Protein AF-A0A533YYC0-F1 (afdb_monomer)

Radius of gyration: 21.87 Å; Cα contacts (8 Å, |Δi|>4): 269; chains: 1; bounding box: 43×41×59 Å

Structure (mmCIF, N/CA/C/O backbone):
data_AF-A0A533YYC0-F1
#
_entry.id   AF-A0A533YYC0-F1
#
loop_
_atom_site.group_PDB
_atom_site.id
_atom_site.type_symbol
_atom_site.label_atom_id
_atom_site.label_alt_id
_atom_site.label_comp_id
_atom_site.label_asym_id
_atom_site.label_entity_id
_atom_site.label_seq_id
_atom_site.pdbx_PDB_ins_code
_atom_site.Cartn_x
_atom_site.Cartn_y
_atom_site.Cartn_z
_atom_site.occupancy
_atom_site.B_iso_or_equiv
_atom_site.auth_seq_id
_atom_site.auth_comp_id
_atom_site.auth_asym_id
_atom_site.auth_atom_id
_atom_site.pdbx_PDB_model_num
ATOM 1 N N . MET A 1 1 ? 0.151 1.203 -25.403 1.00 87.94 1 MET A N 1
ATOM 2 C CA . MET A 1 1 ? 0.012 1.937 -24.127 1.00 87.94 1 MET A CA 1
ATOM 3 C C . MET A 1 1 ? -0.549 0.963 -23.108 1.00 87.94 1 MET A C 1
ATOM 5 O O . MET A 1 1 ? -1.462 0.237 -23.472 1.00 87.94 1 MET A O 1
ATOM 9 N N . LEU A 1 2 ? 0.031 0.884 -21.912 1.00 91.56 2 LEU A N 1
ATOM 10 C CA . LEU A 1 2 ? -0.412 -0.034 -20.856 1.00 91.56 2 LEU A CA 1
ATOM 11 C C . LEU A 1 2 ? -1.277 0.666 -19.808 1.00 91.56 2 LEU A C 1
ATOM 13 O O . LEU A 1 2 ? -2.260 0.095 -19.357 1.00 91.56 2 LEU A O 1
ATOM 17 N N . HIS A 1 3 ? -0.902 1.886 -19.424 1.00 91.44 3 HIS A N 1
ATOM 18 C CA . HIS A 1 3 ? -1.598 2.664 -18.404 1.00 91.44 3 HIS A CA 1
ATOM 19 C C . HIS A 1 3 ? -1.316 4.153 -18.582 1.00 91.44 3 HIS A C 1
ATOM 21 O O . HIS A 1 3 ? -0.308 4.527 -19.192 1.00 91.44 3 HIS A O 1
ATOM 27 N N . ALA A 1 4 ? -2.186 4.995 -18.038 1.00 91.19 4 ALA A N 1
ATOM 28 C CA . ALA A 1 4 ? -2.030 6.440 -18.051 1.00 91.19 4 ALA A CA 1
ATOM 29 C C . ALA A 1 4 ? -2.700 7.064 -16.828 1.00 91.19 4 ALA A C 1
ATOM 31 O O . ALA A 1 4 ? -3.789 6.653 -16.426 1.00 91.19 4 ALA A O 1
ATOM 32 N N . ILE A 1 5 ? -2.059 8.088 -16.281 1.00 90.25 5 ILE A N 1
ATOM 33 C CA . ILE A 1 5 ? -2.655 9.032 -15.335 1.00 90.25 5 ILE A CA 1
ATOM 34 C C . ILE A 1 5 ? -2.425 10.453 -15.861 1.00 90.25 5 ILE A C 1
ATOM 36 O O . ILE A 1 5 ? -1.855 10.630 -16.936 1.00 90.25 5 ILE A O 1
ATOM 40 N N . VAL A 1 6 ? -2.880 11.462 -15.116 1.00 88.62 6 VAL A N 1
ATOM 41 C CA . VAL A 1 6 ? -2.858 12.872 -15.545 1.00 88.62 6 VAL A CA 1
ATOM 42 C C . VAL A 1 6 ? -1.471 13.328 -16.017 1.00 88.62 6 VAL A C 1
ATOM 44 O O . VAL A 1 6 ? -1.369 14.025 -17.021 1.00 88.62 6 VAL A O 1
ATOM 47 N N . ASP A 1 7 ? -0.415 12.918 -15.319 1.00 89.62 7 ASP A N 1
ATOM 48 C CA . ASP A 1 7 ? 0.959 13.391 -15.500 1.00 89.62 7 ASP A CA 1
ATOM 49 C C . ASP A 1 7 ? 1.947 12.286 -15.913 1.00 89.62 7 ASP A C 1
ATOM 51 O O . ASP A 1 7 ? 3.156 12.509 -15.918 1.00 89.62 7 ASP A O 1
ATOM 55 N N . SER A 1 8 ? 1.487 11.071 -16.230 1.00 92.88 8 SER A N 1
AT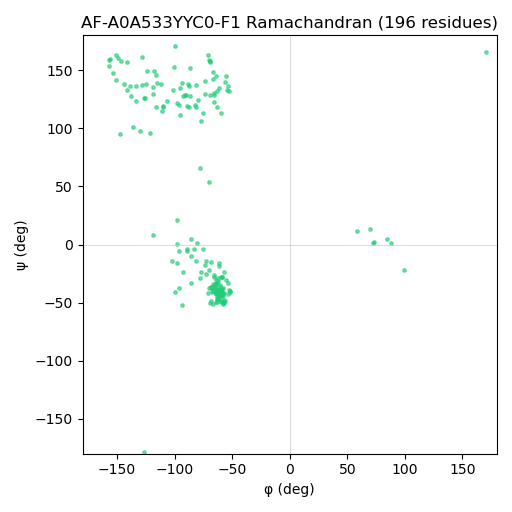OM 56 C CA . SER A 1 8 ? 2.386 9.948 -16.535 1.00 92.88 8 SER A CA 1
ATOM 57 C C . SER A 1 8 ? 1.761 8.902 -17.453 1.00 92.88 8 SER A C 1
ATOM 59 O O . SER A 1 8 ? 0.563 8.619 -17.398 1.00 92.88 8 SER A O 1
ATOM 61 N N . LEU A 1 9 ? 2.608 8.282 -18.276 1.00 94.00 9 LEU A N 1
ATOM 62 C CA . LEU A 1 9 ? 2.237 7.253 -19.244 1.00 94.00 9 LEU A CA 1
ATOM 63 C C . LEU A 1 9 ? 3.141 6.032 -19.064 1.00 94.00 9 LEU A C 1
ATOM 65 O O . LEU A 1 9 ? 4.358 6.166 -18.959 1.00 94.00 9 LEU A O 1
ATOM 69 N N . TRP A 1 10 ? 2.554 4.838 -19.113 1.00 95.62 10 TRP A N 1
ATOM 70 C CA . TRP A 1 10 ? 3.288 3.577 -19.157 1.00 95.62 10 TRP A CA 1
ATOM 71 C C . TRP A 1 10 ? 3.115 2.959 -20.534 1.00 95.62 10 TRP A C 1
ATOM 73 O O . TRP A 1 10 ? 2.003 2.654 -20.980 1.00 95.62 10 TRP A O 1
ATOM 83 N N . VAL A 1 11 ? 4.229 2.774 -21.230 1.00 96.19 11 VAL A N 1
ATOM 84 C CA . VAL A 1 11 ? 4.266 2.237 -22.587 1.00 96.19 11 VAL A CA 1
ATOM 85 C C . VAL A 1 11 ? 5.159 1.010 -22.634 1.00 96.19 11 VAL A C 1
ATOM 87 O O . VAL A 1 11 ? 6.114 0.886 -21.880 1.00 96.19 11 VAL A O 1
ATOM 90 N N . HIS A 1 12 ? 4.816 0.093 -23.528 1.00 94.94 12 HIS A N 1
ATOM 91 C CA . HIS A 1 12 ? 5.589 -1.109 -23.777 1.00 94.94 12 HIS A CA 1
ATOM 92 C C . HIS A 1 12 ? 5.567 -1.379 -25.274 1.00 94.94 12 HIS A C 1
ATOM 94 O O . HIS A 1 12 ? 4.505 -1.320 -25.904 1.00 94.94 12 HIS A O 1
ATOM 100 N N . LYS A 1 13 ? 6.745 -1.660 -25.826 1.00 94.56 13 LYS A N 1
ATOM 101 C CA . LYS A 1 13 ? 6.934 -2.131 -27.192 1.00 94.56 13 LYS A CA 1
ATOM 102 C C . LYS A 1 13 ? 7.901 -3.323 -27.149 1.00 94.56 13 LYS A C 1
ATOM 104 O O . LYS A 1 13 ? 9.009 -3.156 -26.641 1.00 94.56 13 LYS A O 1
ATOM 109 N N . PRO A 1 14 ? 7.516 -4.504 -27.666 1.00 93.50 14 PRO A N 1
ATOM 110 C CA . PRO A 1 14 ? 8.411 -5.655 -27.722 1.00 93.50 14 PRO A CA 1
ATOM 111 C C . PRO A 1 14 ? 9.729 -5.322 -28.429 1.00 93.50 14 PRO A C 1
ATOM 113 O O . PRO A 1 14 ? 9.721 -4.698 -29.491 1.00 93.50 14 PRO A O 1
ATOM 116 N N . GLY A 1 15 ? 10.849 -5.726 -27.826 1.00 92.75 15 GLY A N 1
ATOM 117 C CA . GLY A 1 15 ? 12.196 -5.487 -28.354 1.00 92.75 15 GLY A CA 1
ATOM 118 C C . GLY A 1 15 ? 12.696 -4.043 -28.247 1.00 92.75 15 GLY A C 1
ATOM 119 O O . GLY A 1 15 ? 13.795 -3.765 -28.714 1.00 92.75 15 GLY A O 1
ATOM 120 N N . ALA A 1 16 ? 11.925 -3.126 -27.653 1.00 94.19 16 ALA A N 1
ATOM 121 C CA . ALA A 1 16 ? 12.385 -1.762 -27.425 1.00 94.19 16 ALA A CA 1
ATOM 122 C C . ALA A 1 16 ? 13.408 -1.696 -26.285 1.00 94.19 16 ALA A C 1
ATOM 124 O O . ALA A 1 16 ? 13.267 -2.348 -25.251 1.00 94.19 16 ALA A O 1
ATOM 125 N N . THR A 1 17 ? 14.411 -0.856 -26.483 1.00 93.94 17 THR A N 1
ATOM 126 C CA . THR A 1 17 ? 15.487 -0.543 -25.544 1.00 93.94 17 THR A CA 1
ATOM 127 C C . THR A 1 17 ? 15.215 0.779 -24.823 1.00 93.94 17 THR A C 1
ATOM 129 O O . THR A 1 17 ? 14.337 1.548 -25.216 1.00 93.94 17 THR A O 1
ATOM 132 N N . GLY A 1 18 ? 16.014 1.104 -23.799 1.00 92.69 18 GLY A N 1
ATOM 133 C CA . GLY A 1 18 ? 15.963 2.418 -23.144 1.00 92.69 18 GLY A CA 1
ATOM 134 C C . GLY A 1 18 ? 16.087 3.590 -24.129 1.00 92.69 18 GLY A C 1
ATOM 135 O O . GLY A 1 18 ? 15.349 4.568 -24.027 1.00 92.69 18 GLY A O 1
ATOM 136 N N . GLY A 1 19 ? 16.943 3.452 -25.149 1.00 96.38 19 GLY A N 1
ATOM 137 C CA . GLY A 1 19 ? 17.135 4.471 -26.184 1.00 96.38 19 GLY A CA 1
ATOM 138 C C . GLY A 1 19 ? 15.885 4.741 -27.027 1.00 96.38 19 GLY A C 1
ATOM 139 O O . GLY A 1 19 ? 15.645 5.888 -27.407 1.00 96.38 19 GLY A O 1
ATOM 140 N N . ASP A 1 20 ? 15.056 3.721 -27.268 1.00 96.94 20 ASP A N 1
ATOM 141 C CA . ASP A 1 20 ? 13.786 3.874 -27.984 1.00 96.94 20 ASP A CA 1
ATOM 142 C C . ASP A 1 20 ? 12.782 4.709 -27.178 1.00 96.94 20 ASP A C 1
ATOM 144 O O . ASP A 1 20 ? 12.085 5.562 -27.735 1.00 96.94 20 ASP A O 1
ATOM 148 N N . TYR A 1 21 ? 12.725 4.502 -25.860 1.00 96.69 21 TYR A N 1
ATOM 149 C CA . TYR A 1 21 ? 11.851 5.271 -24.972 1.00 96.69 21 TYR A CA 1
ATOM 150 C C . TYR A 1 21 ? 12.325 6.720 -24.819 1.00 96.69 21 TYR A C 1
ATOM 152 O O . TYR A 1 21 ? 11.505 7.636 -24.837 1.00 96.69 21 TYR A O 1
ATOM 160 N N . GLU A 1 22 ? 13.636 6.948 -24.766 1.00 97.31 22 GLU A N 1
ATOM 161 C CA . GLU A 1 22 ? 14.226 8.291 -24.777 1.00 97.31 22 GLU A CA 1
ATOM 162 C C . GLU A 1 22 ? 13.952 9.033 -26.094 1.00 97.31 22 GLU A C 1
ATOM 164 O O . GLU A 1 22 ? 13.612 10.219 -26.107 1.00 97.31 22 GLU A O 1
ATOM 169 N N . ALA A 1 23 ? 14.049 8.337 -27.231 1.00 97.06 23 ALA A N 1
ATOM 170 C CA . ALA A 1 23 ? 13.684 8.899 -28.528 1.00 97.06 23 ALA A CA 1
ATOM 171 C C . ALA A 1 23 ? 12.194 9.267 -28.590 1.00 97.06 23 ALA A C 1
ATOM 173 O O . ALA A 1 23 ? 11.846 10.337 -29.094 1.00 97.06 23 ALA A O 1
ATOM 174 N N . LEU A 1 24 ? 11.321 8.422 -28.031 1.00 96.25 24 LEU A N 1
ATOM 175 C CA . LEU A 1 24 ? 9.894 8.710 -27.905 1.00 96.25 24 LEU A CA 1
ATOM 176 C C . LEU A 1 24 ? 9.639 9.940 -27.021 1.00 96.25 24 LEU A C 1
ATOM 178 O O . LEU A 1 24 ? 8.887 10.822 -27.431 1.00 96.25 24 LEU A O 1
ATOM 182 N N . ALA A 1 25 ? 10.281 10.033 -25.854 1.00 96.44 25 ALA A N 1
ATOM 183 C CA . ALA A 1 25 ? 10.152 11.177 -24.952 1.00 96.44 25 ALA A CA 1
ATOM 184 C C . ALA A 1 25 ? 10.534 12.490 -25.653 1.00 96.44 25 ALA A C 1
ATOM 186 O O . ALA A 1 25 ? 9.748 13.441 -25.647 1.00 96.44 25 ALA A O 1
ATOM 187 N N . ARG A 1 26 ? 11.674 12.516 -26.362 1.00 97.06 26 ARG A N 1
ATOM 188 C CA . ARG A 1 26 ? 12.096 13.673 -27.172 1.00 97.06 26 ARG A CA 1
ATOM 189 C C . ARG A 1 26 ? 11.094 14.019 -28.272 1.00 97.06 26 ARG A C 1
ATOM 191 O O . ARG A 1 26 ? 10.793 15.192 -28.475 1.00 97.06 26 ARG A O 1
ATOM 198 N N . ALA A 1 27 ? 10.566 13.018 -28.976 1.00 96.81 27 ALA A N 1
ATOM 199 C CA . ALA A 1 27 ? 9.604 13.234 -30.054 1.00 96.81 27 ALA A CA 1
ATOM 200 C C . ALA A 1 27 ? 8.268 13.811 -29.552 1.00 96.81 27 ALA A C 1
ATOM 202 O O . ALA A 1 27 ? 7.663 14.628 -30.250 1.00 96.81 27 ALA A O 1
ATOM 203 N N . ILE A 1 28 ? 7.813 13.402 -28.362 1.00 95.31 28 ILE A N 1
ATOM 204 C CA . ILE A 1 28 ? 6.626 13.973 -27.712 1.00 95.31 28 ILE A CA 1
ATOM 205 C C . ILE A 1 28 ? 6.927 15.404 -27.269 1.00 95.31 28 ILE A C 1
ATOM 207 O O . ILE A 1 28 ? 6.181 16.305 -27.642 1.00 95.31 28 ILE A O 1
ATOM 211 N N . ALA A 1 29 ? 8.037 15.630 -26.561 1.00 96.12 29 ALA A N 1
ATOM 212 C CA . ALA A 1 29 ? 8.419 16.955 -26.074 1.00 96.12 29 ALA A CA 1
ATOM 213 C C . ALA A 1 29 ? 8.537 17.987 -27.209 1.00 96.12 29 ALA A C 1
ATOM 215 O O . ALA A 1 29 ? 8.027 19.098 -27.095 1.00 96.12 29 ALA A O 1
ATOM 216 N N . ALA A 1 30 ? 9.123 17.604 -28.349 1.00 96.62 30 ALA A N 1
ATOM 217 C CA . ALA A 1 30 ? 9.226 18.470 -29.524 1.00 96.62 30 ALA A CA 1
ATOM 218 C C . ALA A 1 30 ? 7.859 18.843 -30.130 1.00 96.62 30 ALA A C 1
ATOM 220 O O . ALA A 1 30 ? 7.712 19.920 -30.700 1.00 96.62 30 ALA A O 1
ATOM 221 N N . ARG A 1 31 ? 6.857 17.962 -30.020 1.00 97.50 31 ARG A N 1
ATOM 222 C CA . ARG A 1 31 ? 5.505 18.182 -30.560 1.00 97.50 31 ARG A CA 1
ATOM 223 C C . ARG A 1 31 ? 4.589 18.945 -29.613 1.00 97.50 31 ARG A C 1
ATOM 225 O O . ARG A 1 31 ? 3.708 19.656 -30.080 1.00 97.50 31 ARG A O 1
ATOM 232 N N . THR A 1 32 ? 4.748 18.756 -28.308 1.00 95.31 32 THR A N 1
ATOM 233 C CA . THR A 1 32 ? 3.852 19.330 -27.295 1.00 95.31 32 THR A CA 1
ATOM 234 C C . THR A 1 32 ? 4.436 20.553 -26.611 1.00 95.31 32 THR A C 1
ATOM 236 O O . THR A 1 32 ? 3.701 21.252 -25.923 1.00 95.31 32 THR A O 1
ATOM 239 N N . THR A 1 33 ? 5.741 20.806 -26.759 1.00 94.12 33 THR A N 1
ATOM 240 C CA . THR A 1 33 ? 6.521 21.790 -25.984 1.00 94.12 33 THR A CA 1
ATOM 241 C C . THR A 1 33 ? 6.505 21.556 -24.468 1.00 94.12 33 THR A C 1
ATOM 243 O O . THR A 1 33 ? 6.956 22.401 -23.701 1.00 94.12 33 THR A O 1
ATOM 246 N N . LEU A 1 34 ? 6.021 20.391 -24.024 1.00 93.44 34 LEU A N 1
ATOM 247 C CA . LE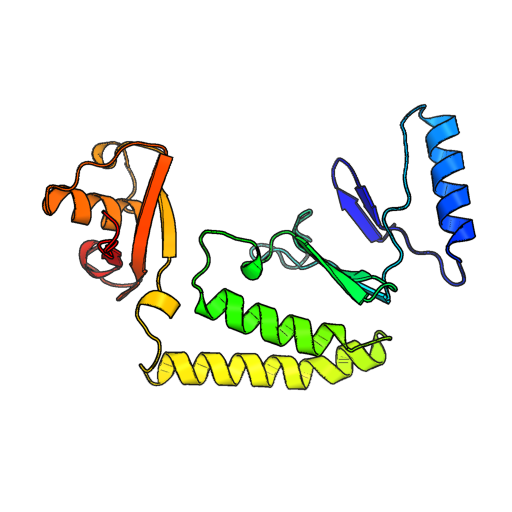U A 1 34 ? 6.027 19.988 -22.623 1.00 93.44 34 LEU A CA 1
ATOM 248 C C . LEU A 1 34 ? 7.288 19.167 -22.329 1.00 93.44 34 LEU A C 1
ATOM 250 O O . LEU A 1 34 ? 7.653 18.311 -23.139 1.00 93.44 34 LEU A O 1
ATOM 254 N N . PRO A 1 35 ? 7.945 19.370 -21.176 1.00 93.44 35 PRO A N 1
ATOM 255 C CA . PRO A 1 35 ? 9.057 18.523 -20.774 1.00 93.44 35 PRO A CA 1
ATOM 256 C C . PRO A 1 35 ? 8.549 17.101 -20.509 1.00 93.44 35 PRO A C 1
ATOM 258 O O . PRO A 1 35 ? 7.673 16.890 -19.673 1.00 93.44 35 PRO A O 1
ATOM 261 N N . ILE A 1 36 ? 9.111 16.125 -21.222 1.00 95.50 36 ILE A N 1
ATOM 262 C CA . ILE A 1 36 ? 8.835 14.699 -21.032 1.00 95.50 36 ILE A CA 1
ATOM 263 C C . ILE A 1 36 ? 10.141 14.020 -20.639 1.00 95.50 36 ILE A C 1
ATOM 265 O O . ILE A 1 36 ? 11.156 14.198 -21.310 1.00 95.50 36 ILE A O 1
ATOM 269 N N . VAL A 1 37 ? 10.104 13.236 -19.564 1.00 95.31 37 VAL A N 1
ATOM 270 C CA . VAL A 1 37 ? 11.265 12.517 -19.030 1.00 95.31 37 VAL A CA 1
ATOM 271 C C . VAL A 1 37 ? 10.932 11.035 -18.933 1.00 95.3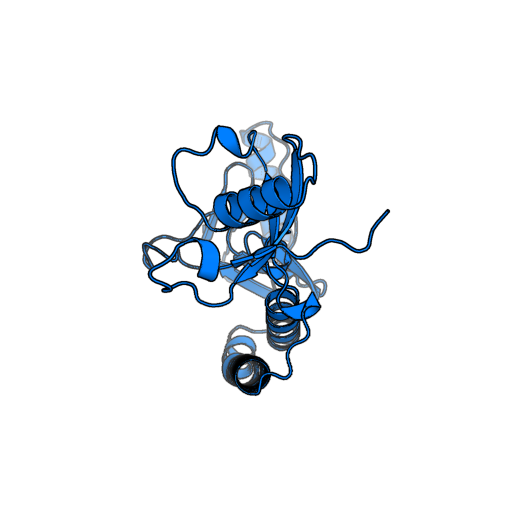1 37 VAL A C 1
ATOM 273 O O . VAL A 1 37 ? 9.831 10.666 -18.516 1.00 95.31 37 VAL A O 1
ATOM 276 N N . VAL A 1 38 ? 11.884 10.180 -19.305 1.00 96.25 38 VAL A N 1
ATOM 277 C CA . VAL A 1 38 ? 11.806 8.749 -19.009 1.00 96.25 38 VAL A CA 1
ATOM 278 C C . VAL A 1 38 ? 12.170 8.556 -17.541 1.00 96.25 38 VAL A C 1
ATOM 280 O O . VAL A 1 38 ? 13.325 8.683 -17.154 1.00 96.25 38 VAL A O 1
ATOM 283 N N . GLU A 1 39 ? 11.173 8.271 -16.706 1.00 95.50 39 GLU A N 1
ATOM 284 C CA . GLU A 1 39 ? 11.402 8.067 -15.271 1.00 95.50 39 GLU A CA 1
ATOM 285 C C . GLU A 1 39 ? 12.210 6.793 -14.982 1.00 95.50 39 GLU A C 1
ATOM 287 O O . GLU A 1 39 ? 13.044 6.772 -14.082 1.00 95.50 39 GLU A O 1
ATOM 292 N N . GLY A 1 40 ? 11.960 5.718 -15.733 1.00 94.94 40 GLY A N 1
ATOM 293 C CA . GLY A 1 40 ? 12.666 4.456 -15.558 1.00 94.94 40 GLY A CA 1
ATOM 294 C C . GLY A 1 40 ? 12.065 3.307 -16.359 1.00 94.94 40 GLY A C 1
ATOM 295 O O . GLY A 1 40 ? 10.933 3.380 -16.844 1.00 94.94 40 GLY A O 1
ATOM 296 N N . ILE A 1 41 ? 12.836 2.227 -16.474 1.00 95.19 41 ILE A N 1
ATOM 297 C CA . ILE A 1 41 ? 12.432 0.975 -17.120 1.00 95.19 41 ILE A CA 1
ATOM 298 C C . ILE A 1 41 ? 12.055 -0.035 -16.035 1.00 95.19 41 ILE A C 1
ATOM 300 O O . ILE A 1 41 ? 12.784 -0.204 -15.056 1.00 95.19 41 ILE A O 1
ATOM 304 N N . TYR A 1 42 ? 10.913 -0.702 -16.194 1.00 95.38 42 TYR A N 1
ATOM 305 C CA . TYR A 1 42 ? 10.431 -1.710 -15.250 1.00 95.38 42 TYR A CA 1
ATOM 306 C C . TYR A 1 42 ? 10.830 -3.117 -15.693 1.00 95.38 42 TYR A C 1
ATOM 308 O O . TYR A 1 42 ? 10.560 -3.494 -16.830 1.00 95.38 42 TYR A O 1
ATOM 316 N N . ARG A 1 43 ? 11.336 -3.934 -14.759 1.00 93.75 43 ARG A N 1
ATOM 317 C CA . ARG A 1 43 ? 11.395 -5.401 -14.922 1.00 93.75 43 ARG A CA 1
ATOM 318 C C . ARG A 1 43 ? 9.987 -5.978 -14.999 1.00 93.75 43 ARG A C 1
ATOM 320 O O . ARG A 1 43 ? 9.684 -6.846 -15.811 1.00 93.75 43 ARG A O 1
ATOM 327 N N . TRP A 1 44 ? 9.118 -5.472 -14.130 1.00 94.69 44 TRP A N 1
ATOM 328 C CA . TRP A 1 44 ? 7.698 -5.777 -14.112 1.00 94.69 44 TRP A CA 1
ATOM 329 C C . TRP A 1 44 ? 6.923 -4.655 -13.421 1.00 94.69 44 TRP A C 1
ATOM 331 O O . TRP A 1 44 ? 7.441 -3.942 -12.557 1.00 94.69 44 TRP A O 1
ATOM 341 N N . ILE A 1 45 ? 5.654 -4.514 -13.791 1.00 95.25 45 ILE A N 1
ATOM 342 C CA . ILE A 1 45 ? 4.694 -3.623 -13.144 1.00 95.25 45 ILE A CA 1
ATOM 343 C C . ILE A 1 45 ? 3.317 -4.287 -13.149 1.00 95.25 45 ILE A C 1
ATOM 345 O O . ILE A 1 45 ? 2.924 -4.913 -14.132 1.00 95.25 45 ILE A O 1
ATOM 349 N N . GLY A 1 46 ? 2.601 -4.173 -12.034 1.00 93.00 46 GLY A N 1
ATOM 350 C CA . GLY A 1 46 ? 1.224 -4.618 -11.874 1.00 93.00 46 GLY A CA 1
ATOM 351 C C . GLY A 1 46 ? 0.305 -3.432 -11.605 1.00 93.00 46 GLY A C 1
ATOM 352 O O . GLY A 1 46 ? 0.449 -2.757 -10.584 1.00 93.00 46 GLY A O 1
ATOM 353 N N . PHE A 1 47 ? -0.652 -3.208 -12.506 1.00 91.94 47 PHE A N 1
ATOM 354 C CA . PHE A 1 47 ? -1.768 -2.282 -12.305 1.00 91.94 47 PHE A CA 1
ATOM 355 C C . PHE A 1 47 ? -2.900 -3.041 -11.618 1.00 91.94 47 PHE A C 1
ATOM 357 O O . PHE A 1 47 ? -3.368 -4.055 -12.137 1.00 91.94 47 PHE A O 1
ATOM 364 N N . LEU A 1 48 ? -3.283 -2.607 -10.419 1.00 88.56 48 LEU A N 1
ATOM 365 C CA . LEU A 1 48 ? -4.210 -3.363 -9.584 1.00 88.56 48 LEU A CA 1
ATOM 366 C C . LEU A 1 48 ? -5.666 -2.979 -9.910 1.00 88.56 48 LEU A C 1
ATOM 368 O O . LEU A 1 48 ? -5.960 -1.794 -10.109 1.00 88.56 48 LEU A O 1
ATOM 372 N N . PRO A 1 49 ? -6.581 -3.963 -9.979 1.00 79.94 49 PRO A N 1
ATOM 373 C CA . PRO A 1 49 ? -7.982 -3.706 -10.287 1.00 79.94 49 PRO A CA 1
ATOM 374 C C . PRO A 1 49 ? -8.683 -2.971 -9.139 1.00 79.94 49 PRO A C 1
ATOM 376 O O . PRO A 1 49 ? -8.275 -3.059 -7.976 1.00 79.94 49 PRO A O 1
ATOM 379 N N . SER A 1 50 ? -9.780 -2.281 -9.450 1.00 77.94 50 SER A N 1
ATOM 380 C CA . SER A 1 50 ? -10.655 -1.696 -8.437 1.00 77.94 50 SER A CA 1
ATOM 381 C C . SER A 1 50 ? -11.301 -2.770 -7.566 1.00 77.94 50 SER A C 1
ATOM 383 O O . SER A 1 50 ? -11.667 -3.855 -8.015 1.00 77.94 50 SER A O 1
ATOM 385 N N . ARG A 1 51 ? -11.482 -2.432 -6.284 1.00 70.88 51 ARG A N 1
ATOM 386 C CA . ARG A 1 51 ? -12.202 -3.270 -5.311 1.00 70.88 51 ARG A CA 1
ATOM 387 C C . ARG A 1 51 ? -13.707 -3.333 -5.587 1.00 70.88 51 ARG A C 1
ATOM 389 O O . ARG A 1 51 ? -14.360 -4.236 -5.079 1.00 70.88 51 ARG A O 1
ATOM 396 N N . VAL A 1 52 ? -14.244 -2.352 -6.316 1.00 71.81 52 VAL A N 1
ATOM 397 C CA . VAL A 1 52 ? -15.675 -2.241 -6.649 1.00 71.81 52 VAL A CA 1
ATOM 398 C C . VAL A 1 52 ? -15.959 -2.830 -8.028 1.00 71.81 52 VAL A C 1
ATOM 400 O O . VAL A 1 52 ? -16.983 -3.476 -8.210 1.00 71.81 52 VAL A O 1
ATOM 403 N N . ASP A 1 53 ? -15.039 -2.639 -8.973 1.00 71.75 53 ASP A N 1
ATOM 404 C CA . ASP A 1 53 ? -15.160 -3.152 -10.335 1.00 71.75 53 ASP A CA 1
ATOM 405 C C . ASP A 1 53 ? -13.826 -3.764 -10.793 1.00 71.75 53 ASP A C 1
ATOM 407 O O . ASP A 1 53 ? -12.908 -3.033 -11.172 1.00 71.75 53 ASP A O 1
ATOM 411 N N . PRO A 1 54 ? -13.693 -5.102 -10.776 1.00 69.81 54 PRO A N 1
ATOM 412 C CA . PRO A 1 54 ? -12.465 -5.773 -11.183 1.00 69.81 54 PRO A CA 1
ATOM 413 C C . PRO A 1 54 ? -12.054 -5.525 -12.641 1.00 69.81 54 PRO A C 1
ATOM 415 O O . PRO A 1 54 ? -10.895 -5.761 -12.981 1.00 69.81 54 PRO A O 1
ATOM 418 N N . LEU A 1 55 ? -12.974 -5.067 -13.500 1.00 70.00 55 LEU A N 1
ATOM 419 C CA . LEU A 1 55 ? -12.699 -4.750 -14.904 1.00 70.00 55 LEU A CA 1
ATOM 420 C C . LEU A 1 55 ? -12.069 -3.362 -15.080 1.00 70.00 55 LEU A C 1
ATOM 422 O O . LEU A 1 55 ? -11.518 -3.077 -16.142 1.00 70.00 55 LEU A O 1
ATOM 426 N N . MET A 1 56 ? -12.110 -2.516 -14.046 1.00 64.88 56 MET A N 1
ATOM 427 C CA . MET A 1 56 ? -11.601 -1.148 -14.092 1.00 64.88 56 MET A CA 1
ATOM 428 C C . MET A 1 56 ? -10.353 -0.998 -13.209 1.00 64.88 56 MET A C 1
ATOM 430 O O . MET A 1 56 ? -10.449 -1.110 -11.982 1.00 64.88 56 MET A O 1
ATOM 434 N N . PRO A 1 57 ? -9.166 -0.716 -13.780 1.00 65.62 57 PRO A N 1
ATOM 435 C CA . PRO A 1 57 ? -7.985 -0.416 -12.981 1.00 65.62 57 PRO A CA 1
ATOM 436 C C . PRO A 1 57 ? -8.172 0.909 -12.237 1.00 65.62 57 PRO A C 1
ATOM 438 O O . PRO A 1 57 ? -8.722 1.871 -12.778 1.00 65.62 57 PRO A O 1
ATOM 441 N N . VAL A 1 58 ? -7.681 0.989 -10.999 1.00 79.62 58 VAL A N 1
ATOM 442 C CA . VAL A 1 58 ? -7.632 2.269 -10.281 1.00 79.62 58 VAL A CA 1
ATOM 443 C C . VAL A 1 58 ? -6.384 3.015 -10.754 1.00 79.62 58 VAL A C 1
ATOM 445 O O . VAL A 1 58 ? -5.279 2.511 -10.545 1.00 79.62 58 VAL A O 1
ATOM 448 N N . PRO A 1 59 ? -6.507 4.222 -11.345 1.00 81.19 59 PRO A N 1
ATOM 449 C CA . PRO A 1 59 ? -5.377 4.906 -11.977 1.00 81.19 59 PRO A CA 1
ATOM 450 C C . PRO A 1 59 ? -4.140 5.032 -11.075 1.00 81.19 59 PRO A C 1
ATOM 452 O O . PRO A 1 59 ? -3.018 4.797 -11.516 1.00 81.19 59 PRO A O 1
ATOM 455 N N . ASN A 1 60 ? -4.351 5.311 -9.786 1.00 87.12 60 ASN A N 1
ATOM 456 C CA . ASN A 1 60 ? -3.287 5.513 -8.802 1.00 87.12 60 ASN A CA 1
ATOM 457 C C . ASN A 1 60 ? -2.971 4.273 -7.948 1.00 87.12 60 ASN A C 1
ATOM 459 O O . ASN A 1 60 ? -2.410 4.427 -6.865 1.00 87.12 60 ASN A O 1
ATOM 463 N N . GLN A 1 61 ? -3.325 3.062 -8.395 1.00 91.31 61 GLN A N 1
ATOM 464 C CA . GLN A 1 61 ? -3.067 1.823 -7.658 1.00 91.31 61 GLN A CA 1
ATOM 465 C C . GLN A 1 61 ? -2.213 0.849 -8.473 1.00 91.31 61 GLN A C 1
ATOM 467 O O . GLN A 1 61 ? -2.703 0.080 -9.298 1.00 91.31 61 GLN A O 1
ATOM 472 N N . PHE A 1 62 ? -0.906 0.877 -8.232 1.00 93.69 62 PHE A N 1
ATOM 473 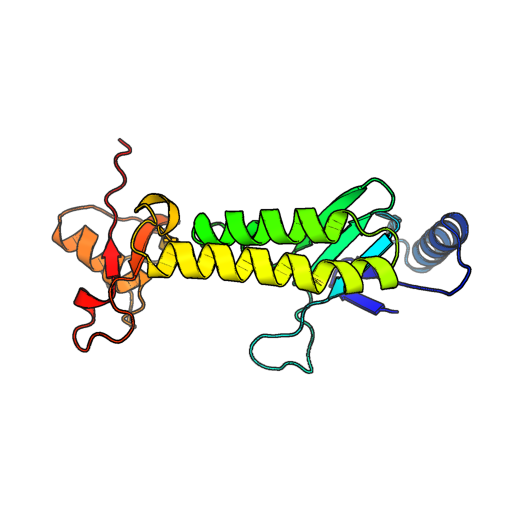C CA . PHE A 1 62 ? 0.037 0.001 -8.917 1.00 93.69 62 PHE A CA 1
ATOM 474 C C . PHE A 1 62 ? 1.311 -0.208 -8.107 1.00 93.69 62 PHE A C 1
ATOM 476 O O . PHE A 1 62 ? 1.670 0.584 -7.228 1.00 93.69 62 PHE A O 1
ATOM 483 N N . VAL A 1 63 ? 2.015 -1.282 -8.440 1.00 95.69 63 VAL A N 1
ATOM 484 C CA . VAL A 1 63 ? 3.348 -1.571 -7.924 1.00 95.69 63 VAL A CA 1
ATOM 485 C C . VAL A 1 63 ? 4.228 -2.109 -9.039 1.00 95.69 63 VAL A C 1
ATOM 487 O O . VAL A 1 63 ? 3.797 -2.947 -9.825 1.00 95.69 63 VAL A O 1
ATOM 490 N N . GLY A 1 64 ? 5.461 -1.628 -9.118 1.00 95.38 64 GLY A N 1
ATOM 491 C CA . GLY A 1 64 ? 6.432 -2.109 -10.088 1.00 95.38 64 GLY A CA 1
ATOM 492 C C . GLY A 1 64 ? 7.849 -2.081 -9.549 1.00 95.38 64 GLY A C 1
ATOM 493 O O . GLY A 1 64 ? 8.163 -1.337 -8.616 1.00 95.38 64 GLY A O 1
ATOM 494 N N . MET A 1 65 ? 8.690 -2.903 -10.161 1.00 96.69 65 MET A N 1
ATOM 495 C CA . MET A 1 65 ? 10.114 -2.998 -9.884 1.00 96.69 65 MET A CA 1
ATOM 496 C C . MET A 1 65 ? 10.891 -2.439 -11.067 1.00 96.69 65 MET A C 1
ATOM 498 O O . MET A 1 65 ? 10.781 -2.964 -12.178 1.00 96.69 65 MET A O 1
ATOM 502 N N . PHE A 1 66 ? 11.668 -1.384 -10.838 1.00 95.81 66 PHE A N 1
ATOM 503 C CA . PHE A 1 66 ? 12.582 -0.861 -11.846 1.00 95.81 66 PHE A CA 1
ATOM 504 C C . PHE A 1 66 ? 13.742 -1.830 -12.101 1.00 95.81 66 PHE A C 1
ATOM 506 O O . PHE A 1 66 ? 14.097 -2.644 -11.246 1.00 95.81 66 PHE A O 1
ATOM 513 N N . GLU A 1 67 ? 14.379 -1.718 -13.264 1.00 93.56 67 GLU A N 1
ATOM 514 C CA . GLU A 1 67 ? 15.618 -2.442 -13.583 1.00 93.56 67 GLU A CA 1
ATOM 515 C C . GLU A 1 67 ? 16.750 -2.131 -12.598 1.00 93.56 67 GLU A C 1
ATOM 517 O O . GLU A 1 67 ? 17.569 -3.006 -12.315 1.00 93.56 67 GLU A O 1
ATOM 522 N N . THR A 1 68 ? 16.731 -0.940 -11.994 1.00 93.31 68 THR A N 1
ATOM 523 C CA . THR A 1 68 ? 17.643 -0.516 -10.919 1.00 93.31 68 THR A CA 1
ATOM 524 C C . THR A 1 68 ? 17.426 -1.265 -9.601 1.00 93.31 68 THR A C 1
ATOM 526 O O . THR A 1 68 ? 18.283 -1.222 -8.724 1.00 93.31 68 THR A O 1
ATOM 529 N N . GLY A 1 69 ? 16.295 -1.963 -9.442 1.00 91.56 69 GLY A N 1
ATOM 530 C CA . GLY A 1 69 ? 15.906 -2.637 -8.203 1.00 91.56 69 GLY A CA 1
ATOM 531 C C . GLY A 1 69 ? 15.122 -1.763 -7.220 1.00 91.56 69 GLY A C 1
ATOM 532 O O . GLY A 1 69 ? 14.737 -2.258 -6.163 1.00 91.56 69 GLY A O 1
ATOM 533 N N . GLU A 1 70 ? 14.833 -0.499 -7.547 1.00 94.44 70 GLU A N 1
ATOM 534 C CA . GLU A 1 70 ? 13.937 0.344 -6.745 1.00 94.44 70 GLU A CA 1
ATOM 535 C C . GLU A 1 70 ? 12.459 0.065 -7.062 1.00 94.44 70 GLU A C 1
ATOM 537 O O . GLU A 1 70 ? 12.063 -0.099 -8.220 1.00 94.44 70 GLU A O 1
ATOM 542 N N . SER A 1 71 ? 11.614 -0.006 -6.028 1.00 94.62 71 SER A N 1
ATOM 543 C CA . SER A 1 71 ? 10.178 -0.242 -6.191 1.00 94.62 71 SER A CA 1
ATOM 544 C C . SER A 1 71 ? 9.391 1.060 -6.282 1.00 94.62 71 SER A C 1
ATOM 546 O O . SER A 1 71 ? 9.424 1.870 -5.350 1.00 94.62 71 SER A O 1
ATOM 548 N N . LYS A 1 72 ? 8.558 1.201 -7.315 1.00 95.56 72 LYS A N 1
ATOM 549 C CA . LYS A 1 72 ? 7.539 2.251 -7.374 1.00 95.56 72 LYS A CA 1
ATOM 550 C C . LYS A 1 72 ? 6.200 1.700 -6.904 1.00 95.56 72 LYS A C 1
ATOM 552 O O . LYS A 1 72 ? 5.666 0.760 -7.480 1.00 95.56 72 LYS A O 1
ATOM 557 N N . ILE 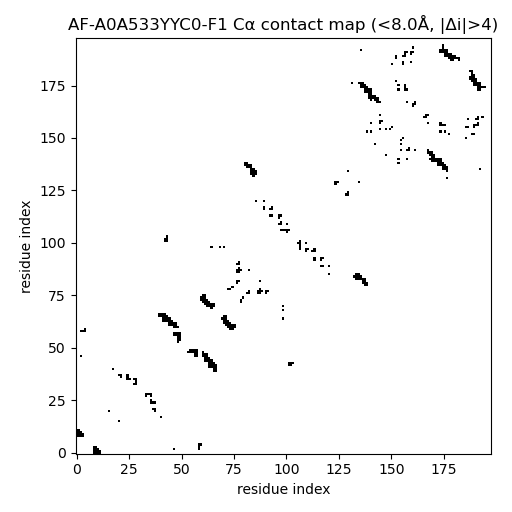A 1 73 ? 5.663 2.293 -5.838 1.00 95.62 73 ILE A N 1
ATOM 558 C CA . ILE A 1 73 ? 4.422 1.860 -5.182 1.00 95.62 73 ILE A CA 1
ATOM 559 C C . ILE A 1 73 ? 3.473 3.057 -5.095 1.00 95.62 73 ILE A C 1
ATOM 561 O O . ILE A 1 73 ? 3.842 4.103 -4.548 1.00 95.62 73 ILE A O 1
ATOM 565 N N . ARG A 1 74 ? 2.244 2.903 -5.595 1.00 93.56 74 ARG A N 1
ATOM 566 C CA . ARG A 1 74 ? 1.180 3.915 -5.544 1.00 93.56 74 ARG A CA 1
ATOM 567 C C . ARG A 1 74 ? -0.138 3.289 -5.097 1.00 93.56 74 ARG A C 1
ATOM 569 O O . ARG A 1 74 ? -0.482 2.203 -5.540 1.00 93.56 74 ARG A O 1
ATOM 576 N N . GLY A 1 75 ? -0.850 3.967 -4.195 1.00 90.75 75 GLY A N 1
ATOM 577 C CA . GLY A 1 75 ? -2.211 3.594 -3.781 1.00 90.75 75 GLY A CA 1
ATOM 578 C C . GLY A 1 75 ? -2.349 2.347 -2.900 1.00 90.75 75 GLY A C 1
ATOM 579 O O . GLY A 1 75 ? -3.469 2.001 -2.536 1.00 90.75 75 GLY A O 1
ATOM 580 N N . LEU A 1 76 ? -1.249 1.679 -2.536 1.00 93.44 76 LEU A N 1
ATOM 581 C CA . LEU A 1 76 ? -1.261 0.526 -1.626 1.00 93.44 76 LEU A CA 1
ATOM 582 C C . LEU A 1 76 ? -1.194 0.959 -0.154 1.00 93.44 76 LEU A C 1
ATOM 584 O O . LEU A 1 76 ? -0.591 1.980 0.186 1.00 93.44 76 LEU A O 1
ATOM 588 N N . GLU A 1 77 ? -1.763 0.136 0.726 1.00 94.62 77 GLU A N 1
ATOM 589 C CA . GLU A 1 77 ? -1.823 0.324 2.179 1.00 94.62 77 GLU A CA 1
ATOM 590 C C . GLU A 1 77 ? -0.454 0.568 2.828 1.00 94.62 77 GLU A C 1
ATOM 592 O O . GLU A 1 77 ? -0.360 1.383 3.742 1.00 94.62 77 GLU A O 1
ATOM 597 N N . ILE A 1 78 ? 0.628 -0.017 2.309 1.00 95.31 78 ILE A N 1
ATOM 598 C CA . ILE A 1 78 ? 2.003 0.228 2.773 1.00 95.31 78 ILE A CA 1
ATOM 599 C C . ILE A 1 78 ? 2.399 1.716 2.753 1.00 95.31 78 ILE A C 1
ATOM 601 O O . ILE A 1 78 ? 3.187 2.155 3.587 1.00 95.31 78 ILE A O 1
ATOM 605 N N . ARG A 1 79 ? 1.838 2.511 1.831 1.00 94.12 79 ARG A N 1
ATOM 606 C CA . ARG A 1 79 ? 2.074 3.962 1.719 1.00 94.12 79 ARG A CA 1
ATOM 607 C C . ARG A 1 79 ? 0.995 4.800 2.410 1.00 94.12 79 ARG A C 1
ATOM 609 O O . ARG A 1 79 ? 1.119 6.020 2.451 1.00 94.12 79 ARG A O 1
ATOM 616 N N . ARG A 1 80 ? -0.073 4.186 2.922 1.00 92.31 80 ARG A N 1
ATOM 617 C CA . ARG A 1 80 ? -1.204 4.904 3.514 1.00 92.31 80 ARG A CA 1
ATOM 618 C C . ARG A 1 80 ? -0.987 5.122 5.009 1.00 92.31 80 ARG A C 1
ATOM 620 O O . ARG A 1 80 ? -0.717 4.178 5.747 1.00 92.31 80 ARG A O 1
ATOM 627 N N . ALA A 1 81 ? -1.139 6.359 5.478 1.00 89.88 81 ALA A N 1
ATOM 628 C CA . ALA A 1 81 ? -1.030 6.671 6.906 1.00 89.88 81 ALA A CA 1
ATOM 629 C C . ALA A 1 81 ? -2.075 5.907 7.739 1.00 89.88 81 ALA A C 1
ATOM 631 O O . ALA A 1 81 ? -1.764 5.435 8.826 1.00 89.88 81 ALA A O 1
ATOM 632 N N . ASP A 1 82 ? -3.262 5.698 7.168 1.00 91.19 82 ASP A N 1
ATOM 633 C CA . ASP A 1 82 ? -4.419 5.087 7.823 1.00 91.19 82 ASP A CA 1
ATOM 634 C C . ASP A 1 82 ? -4.468 3.554 7.795 1.00 91.19 82 ASP A C 1
ATOM 636 O O . ASP A 1 82 ? -5.463 2.968 8.220 1.00 91.19 82 ASP A O 1
ATOM 640 N N . ALA A 1 83 ? -3.436 2.892 7.276 1.00 94.62 83 ALA A N 1
ATOM 641 C CA . ALA A 1 83 ? -3.351 1.439 7.307 1.00 94.62 83 ALA A CA 1
ATOM 642 C C . ALA A 1 83 ? -2.688 0.954 8.612 1.00 94.62 83 ALA A C 1
ATOM 644 O O . ALA A 1 83 ? -1.639 1.499 8.976 1.00 94.62 83 ALA A O 1
ATOM 645 N N . PRO A 1 84 ? -3.225 -0.099 9.264 1.00 96.12 84 PRO A N 1
ATOM 646 C CA . PRO A 1 84 ? -2.578 -0.737 10.409 1.00 96.12 84 PRO A CA 1
ATOM 647 C C . PRO A 1 84 ? -1.154 -1.191 10.098 1.00 96.12 84 PRO A C 1
ATOM 649 O O . PRO A 1 84 ? -0.872 -1.666 8.990 1.00 96.12 84 PRO A O 1
ATOM 652 N N . LEU A 1 85 ? -0.264 -1.111 11.089 1.00 96.44 85 LEU A N 1
ATOM 653 C CA . LEU A 1 85 ? 1.137 -1.497 10.931 1.00 96.44 85 LEU A CA 1
ATOM 654 C C . LEU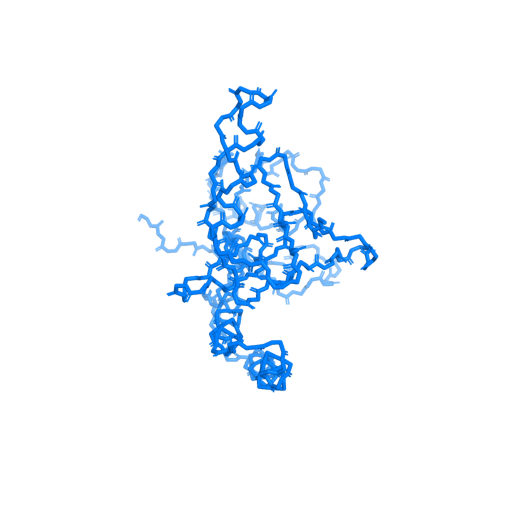 A 1 85 ? 1.280 -2.955 10.477 1.00 96.44 85 LEU A C 1
ATOM 656 O O . LEU A 1 85 ? 2.104 -3.243 9.609 1.00 96.44 85 LEU A O 1
ATOM 660 N N . ILE A 1 86 ? 0.432 -3.860 10.969 1.00 97.25 86 ILE A N 1
ATOM 661 C CA . ILE A 1 86 ? 0.451 -5.260 10.540 1.00 97.25 86 ILE A CA 1
ATOM 662 C C . ILE A 1 86 ? 0.197 -5.429 9.036 1.00 97.25 86 ILE A C 1
ATOM 664 O O . ILE A 1 86 ? 0.857 -6.235 8.381 1.00 97.25 86 ILE A O 1
ATOM 668 N N . VAL A 1 87 ? -0.706 -4.630 8.457 1.00 97.25 87 VAL A N 1
ATOM 669 C CA . VAL A 1 87 ? -0.992 -4.655 7.015 1.00 97.25 87 VAL A CA 1
ATOM 670 C C . VAL A 1 87 ? 0.219 -4.151 6.238 1.00 97.25 87 VAL A C 1
ATOM 672 O O . VAL A 1 87 ? 0.592 -4.745 5.225 1.00 97.25 87 VAL A O 1
ATOM 675 N N . LYS A 1 88 ? 0.874 -3.093 6.731 1.00 97.62 88 LYS A N 1
ATOM 676 C CA . LYS A 1 88 ? 2.098 -2.555 6.122 1.00 97.62 88 LYS A CA 1
ATOM 677 C C . LYS A 1 88 ? 3.236 -3.575 6.157 1.00 97.62 88 LYS A C 1
ATOM 679 O O . LYS A 1 88 ? 3.884 -3.768 5.132 1.00 97.62 88 LYS A O 1
ATOM 684 N N . LYS A 1 89 ? 3.447 -4.256 7.291 1.00 97.62 89 LYS A N 1
ATOM 685 C CA . LYS A 1 89 ? 4.452 -5.323 7.456 1.00 97.62 89 LYS A CA 1
ATOM 686 C C . LYS A 1 89 ? 4.201 -6.476 6.479 1.00 97.62 89 LYS A C 1
ATOM 688 O O . LYS A 1 89 ? 5.102 -6.833 5.720 1.00 97.62 89 LYS A O 1
ATOM 693 N N . ALA A 1 90 ? 2.963 -6.968 6.414 1.00 97.94 90 ALA A N 1
ATOM 694 C CA . ALA A 1 90 ? 2.572 -8.030 5.491 1.00 97.94 90 ALA A CA 1
ATOM 695 C C . ALA A 1 90 ? 2.800 -7.641 4.021 1.00 97.94 90 ALA A C 1
ATOM 697 O O . ALA A 1 90 ? 3.422 -8.392 3.269 1.00 97.94 90 ALA A O 1
ATOM 698 N N . GLN A 1 91 ? 2.356 -6.449 3.607 1.00 97.00 91 GLN A N 1
ATOM 699 C CA . GLN A 1 91 ? 2.577 -5.967 2.241 1.00 97.00 91 GLN A CA 1
ATOM 700 C C . GLN A 1 91 ? 4.060 -5.763 1.930 1.00 97.00 91 GLN A C 1
ATOM 702 O O . GLN A 1 91 ? 4.502 -6.136 0.848 1.00 97.00 91 GLN A O 1
ATOM 707 N N . ALA A 1 92 ? 4.844 -5.214 2.859 1.00 97.31 92 ALA A N 1
ATOM 708 C CA . ALA A 1 92 ? 6.282 -5.035 2.676 1.00 97.31 92 ALA A CA 1
ATOM 709 C C . ALA A 1 92 ? 6.991 -6.371 2.429 1.00 97.31 92 ALA A C 1
ATOM 711 O O . ALA A 1 92 ? 7.849 -6.469 1.554 1.00 97.31 92 ALA A O 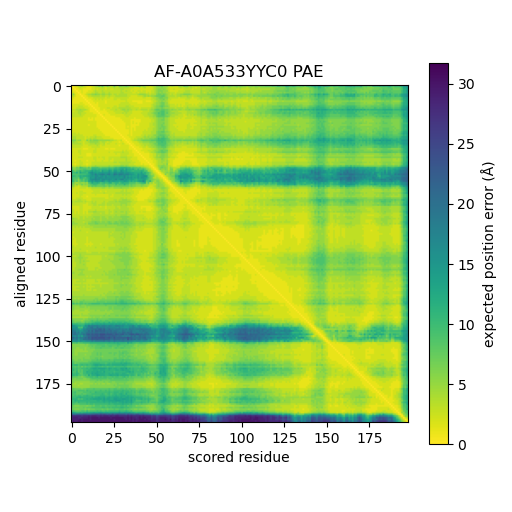1
ATOM 712 N N . GLU A 1 93 ? 6.622 -7.410 3.173 1.00 98.00 93 GLU A N 1
ATOM 713 C CA . GLU A 1 93 ? 7.215 -8.736 3.039 1.00 98.00 93 GLU A CA 1
ATOM 714 C C . GLU A 1 93 ? 6.801 -9.435 1.739 1.00 98.00 93 GLU A C 1
ATOM 716 O O . GLU A 1 93 ? 7.657 -9.975 1.035 1.00 98.00 93 GLU A O 1
ATOM 721 N N . VAL A 1 94 ? 5.524 -9.334 1.356 1.00 97.38 94 VAL A N 1
ATOM 722 C CA . VAL A 1 94 ? 5.038 -9.795 0.046 1.00 97.38 94 VAL A CA 1
ATOM 723 C C . VAL A 1 94 ? 5.790 -9.101 -1.087 1.00 97.38 94 VAL A C 1
ATOM 725 O O . VAL A 1 94 ? 6.317 -9.768 -1.976 1.00 97.38 94 VAL A O 1
ATOM 728 N N . LEU A 1 95 ? 5.900 -7.772 -1.049 1.00 96.06 95 LEU A N 1
ATOM 729 C CA . LEU A 1 95 ? 6.598 -7.008 -2.083 1.00 96.06 95 LEU A CA 1
ATOM 730 C C . LEU A 1 95 ? 8.094 -7.325 -2.124 1.00 96.06 95 LEU A C 1
ATOM 732 O O . LEU A 1 95 ? 8.669 -7.373 -3.207 1.00 96.06 95 LEU A O 1
ATOM 736 N N . ARG A 1 96 ? 8.721 -7.614 -0.978 1.00 95.62 96 ARG A N 1
ATOM 737 C CA . ARG A 1 96 ? 10.113 -8.077 -0.919 1.00 95.62 96 ARG A CA 1
ATOM 738 C C . ARG A 1 96 ? 10.293 -9.446 -1.576 1.00 95.62 96 ARG A C 1
ATOM 740 O O . ARG A 1 96 ? 11.319 -9.667 -2.212 1.00 95.62 96 ARG A O 1
ATOM 747 N N . SER A 1 97 ? 9.332 -10.359 -1.421 1.00 95.94 97 SER A N 1
ATOM 748 C CA . SER A 1 97 ? 9.343 -11.660 -2.104 1.00 95.94 97 SER A CA 1
ATOM 749 C C . SER A 1 97 ? 9.187 -11.481 -3.618 1.00 95.94 97 SER A C 1
ATOM 751 O O . SER A 1 97 ? 10.043 -11.934 -4.374 1.00 95.94 97 SER A O 1
ATOM 753 N N . LEU A 1 98 ? 8.169 -10.733 -4.055 1.00 95.75 98 LEU A N 1
ATOM 754 C CA . LEU A 1 98 ? 7.886 -10.489 -5.475 1.00 95.75 98 LEU A CA 1
ATOM 755 C C . LEU A 1 98 ? 8.990 -9.681 -6.180 1.00 95.75 98 LEU A C 1
ATOM 757 O O . LEU A 1 98 ? 9.311 -9.952 -7.333 1.00 95.75 98 LEU A O 1
ATOM 761 N N . GLY A 1 99 ? 9.608 -8.719 -5.488 1.00 94.69 99 GLY A N 1
ATOM 762 C CA . GLY A 1 99 ? 10.683 -7.860 -6.009 1.00 94.69 99 GLY A CA 1
ATOM 763 C C . GLY A 1 99 ? 11.947 -8.601 -6.443 1.00 94.69 99 GLY A C 1
ATOM 764 O O . GLY A 1 99 ? 12.758 -8.046 -7.179 1.00 94.69 99 GLY A O 1
ATOM 765 N N . ARG A 1 100 ? 12.114 -9.863 -6.032 1.00 92.88 100 ARG A N 1
ATOM 766 C CA . ARG A 1 100 ? 13.248 -10.705 -6.446 1.00 92.88 100 ARG A CA 1
ATOM 767 C C . ARG A 1 100 ? 13.138 -11.171 -7.896 1.00 92.88 100 ARG A C 1
ATOM 769 O O . ARG A 1 100 ? 14.169 -11.428 -8.514 1.00 92.88 100 ARG A O 1
ATOM 776 N N . ALA A 1 101 ? 11.920 -11.238 -8.431 1.00 95.00 101 ALA A N 1
ATOM 777 C CA . ALA A 1 101 ? 11.667 -11.692 -9.787 1.00 95.00 101 ALA A CA 1
ATOM 778 C C . ALA A 1 101 ? 12.268 -10.746 -10.836 1.00 95.00 101 ALA A C 1
ATOM 780 O O . ALA A 1 101 ? 12.000 -9.541 -10.834 1.00 95.00 101 ALA A O 1
ATOM 781 N N . GLN A 1 102 ? 13.028 -11.315 -11.768 1.00 93.19 102 GLN A N 1
ATOM 782 C CA . GLN A 1 102 ? 13.570 -10.639 -12.947 1.00 93.19 102 GLN A CA 1
ATOM 783 C C . GLN A 1 102 ? 12.650 -10.777 -14.159 1.00 93.19 102 GLN A C 1
ATOM 785 O O . GLN A 1 102 ? 12.686 -9.947 -15.062 1.00 93.19 102 GLN A O 1
ATOM 790 N N . THR A 1 103 ? 11.806 -11.810 -14.177 1.00 91.94 103 THR A N 1
ATOM 791 C CA . THR A 1 103 ? 10.892 -12.100 -15.286 1.00 91.94 103 THR A CA 1
ATOM 792 C C . THR A 1 103 ? 9.457 -12.281 -14.801 1.00 91.94 103 THR A C 1
ATOM 794 O O . THR A 1 103 ? 9.206 -12.578 -13.633 1.00 91.94 103 THR A O 1
ATOM 797 N N . LEU A 1 104 ? 8.483 -12.169 -15.711 1.00 91.12 104 LEU A N 1
ATOM 798 C CA . LEU A 1 104 ? 7.084 -12.484 -15.388 1.00 91.12 104 LEU A CA 1
ATOM 799 C C . LEU A 1 104 ? 6.882 -13.954 -14.987 1.00 91.12 104 LEU A C 1
ATOM 801 O O . LEU A 1 104 ? 5.970 -14.253 -14.218 1.00 91.12 104 LEU A O 1
ATOM 805 N N . VAL A 1 105 ? 7.713 -14.870 -15.496 1.00 94.56 105 VAL A N 1
ATOM 806 C CA . VAL A 1 105 ? 7.666 -16.293 -15.124 1.00 94.56 105 VAL A CA 1
ATOM 807 C C . VAL A 1 105 ? 8.106 -16.470 -13.672 1.00 94.56 105 VAL A C 1
ATOM 809 O O . VAL A 1 105 ? 7.382 -17.080 -12.888 1.00 94.56 105 VAL A O 1
ATOM 812 N N . GLU A 1 106 ? 9.231 -15.867 -13.288 1.00 95.88 106 GLU A N 1
ATOM 813 C CA . GLU A 1 106 ? 9.699 -15.858 -11.897 1.00 95.88 106 GLU A CA 1
ATOM 814 C C . GLU A 1 106 ? 8.699 -15.164 -10.970 1.00 95.88 106 GLU A C 1
ATOM 816 O O . GLU A 1 106 ? 8.389 -15.676 -9.897 1.00 95.88 106 GLU A O 1
ATOM 821 N N . LEU A 1 107 ? 8.123 -14.038 -11.402 1.00 95.19 107 LEU A N 1
ATOM 822 C CA . LEU A 1 107 ? 7.126 -13.304 -10.624 1.00 95.19 107 LEU A CA 1
ATOM 823 C C . LEU A 1 107 ? 5.925 -14.195 -10.297 1.00 95.19 107 LEU A C 1
ATOM 825 O O . LEU A 1 107 ? 5.481 -14.233 -9.151 1.00 95.19 107 LEU A O 1
ATOM 829 N N . ARG A 1 108 ? 5.431 -14.954 -11.284 1.00 94.00 108 ARG A N 1
ATOM 830 C CA . ARG A 1 108 ? 4.351 -15.933 -11.090 1.00 94.00 108 ARG A CA 1
ATOM 831 C C . ARG A 1 108 ? 4.758 -17.051 -10.131 1.00 94.00 108 ARG A C 1
ATOM 833 O O . ARG A 1 108 ? 3.940 -17.442 -9.304 1.00 94.00 108 ARG A O 1
ATOM 840 N N . ALA A 1 109 ? 6.001 -17.528 -10.191 1.00 95.06 109 ALA A N 1
ATOM 841 C CA . ALA A 1 109 ? 6.505 -18.541 -9.263 1.00 95.06 109 ALA A CA 1
ATOM 842 C C . ALA A 1 109 ? 6.557 -18.033 -7.806 1.00 95.06 109 ALA A C 1
ATOM 844 O O . ALA A 1 109 ? 6.258 -18.785 -6.878 1.00 95.06 109 ALA A O 1
ATOM 845 N N . HIS A 1 110 ? 6.845 -16.745 -7.589 1.00 95.12 110 HIS A N 1
ATOM 846 C CA . HIS A 1 110 ? 6.849 -16.132 -6.254 1.00 95.12 110 HIS A CA 1
ATOM 847 C C . HIS A 1 110 ? 5.451 -15.921 -5.646 1.00 95.12 110 HIS A C 1
ATOM 849 O O . HIS A 1 110 ? 5.344 -15.714 -4.436 1.00 95.12 110 HIS A O 1
ATOM 855 N N . VAL A 1 111 ? 4.366 -16.024 -6.426 1.00 94.06 111 VAL A N 1
ATOM 856 C CA . VAL A 1 111 ? 2.992 -15.841 -5.917 1.00 94.06 111 VAL A CA 1
ATOM 857 C C . VAL A 1 111 ? 2.660 -16.841 -4.808 1.00 94.06 111 VAL A C 1
ATOM 859 O O . VAL A 1 111 ? 2.050 -16.459 -3.811 1.00 94.06 111 VAL A O 1
ATOM 862 N N . ALA A 1 112 ? 3.092 -18.099 -4.931 1.00 95.12 112 ALA A N 1
ATOM 863 C CA . ALA A 1 112 ? 2.857 -19.106 -3.897 1.00 95.12 112 ALA A CA 1
ATOM 864 C C . ALA A 1 112 ? 3.492 -18.697 -2.555 1.00 95.12 112 ALA A C 1
ATOM 866 O O . ALA A 1 112 ? 2.831 -18.726 -1.520 1.00 95.12 112 ALA A O 1
ATOM 867 N N . GLN A 1 113 ? 4.740 -18.220 -2.583 1.00 96.69 113 GLN A N 1
ATOM 868 C CA . GLN A 1 113 ? 5.432 -17.724 -1.391 1.00 96.69 113 GLN A CA 1
ATOM 869 C C . GLN A 1 113 ? 4.752 -16.478 -0.804 1.00 96.69 113 GLN A C 1
ATOM 871 O O . GLN A 1 113 ? 4.593 -16.378 0.411 1.00 96.69 113 GLN A O 1
ATOM 876 N N . ALA A 1 114 ? 4.315 -15.543 -1.652 1.00 96.94 114 ALA A N 1
ATOM 877 C CA . ALA A 1 114 ? 3.557 -14.373 -1.216 1.00 96.94 114 ALA A CA 1
ATOM 878 C C . ALA A 1 114 ? 2.260 -14.762 -0.484 1.00 96.94 114 ALA A C 1
ATOM 880 O O . ALA A 1 114 ? 1.907 -14.144 0.521 1.00 96.94 114 ALA A O 1
ATOM 881 N N . LEU A 1 115 ? 1.567 -15.808 -0.941 1.00 97.25 115 LEU A N 1
ATOM 882 C CA . LEU A 1 115 ? 0.364 -16.312 -0.277 1.00 97.25 115 LEU A CA 1
ATOM 883 C C . LEU A 1 115 ? 0.676 -16.960 1.078 1.00 97.25 115 LEU A C 1
ATOM 885 O O . LEU A 1 115 ? -0.096 -16.760 2.015 1.00 97.25 115 LEU A O 1
ATOM 889 N N . GLU A 1 116 ? 1.799 -17.668 1.219 1.00 98.38 116 GLU A N 1
ATOM 890 C CA . GLU A 1 116 ? 2.234 -18.202 2.520 1.00 98.38 116 GLU A CA 1
ATOM 891 C C . GLU A 1 116 ? 2.527 -17.094 3.535 1.00 98.38 116 GLU A C 1
ATOM 893 O O . GLU A 1 116 ? 2.100 -17.190 4.686 1.00 98.38 116 GLU A O 1
ATOM 898 N N . ILE A 1 117 ? 3.157 -15.997 3.105 1.00 98.44 117 ILE A N 1
ATOM 899 C CA . ILE A 1 117 ? 3.360 -14.812 3.952 1.00 98.44 117 ILE A CA 1
ATOM 900 C C . ILE A 1 117 ? 2.004 -14.304 4.463 1.00 98.44 117 ILE A C 1
ATOM 902 O O . ILE A 1 117 ? 1.803 -14.147 5.667 1.00 98.44 117 ILE A O 1
ATOM 906 N N . ILE A 1 118 ? 1.025 -14.119 3.573 1.00 97.81 118 ILE A 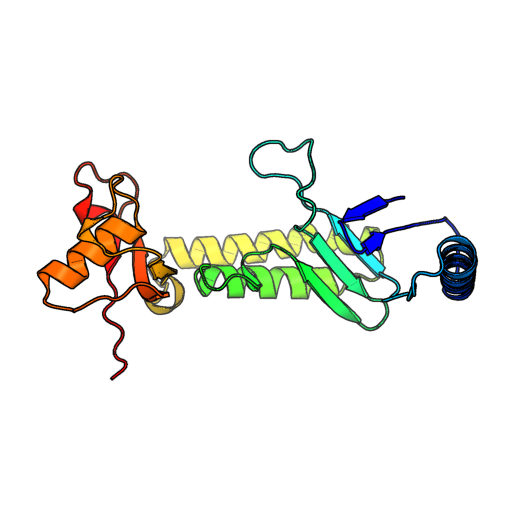N 1
ATOM 907 C CA . ILE A 1 118 ? -0.319 -13.661 3.958 1.00 97.81 118 ILE A CA 1
ATOM 908 C C . ILE A 1 118 ? -1.000 -14.640 4.926 1.00 97.81 118 ILE A C 1
ATOM 910 O O . ILE A 1 118 ? -1.624 -14.206 5.899 1.00 97.81 118 ILE A O 1
ATOM 914 N N . ARG A 1 119 ? -0.865 -15.954 4.709 1.00 98.25 119 ARG A N 1
ATOM 915 C CA . ARG A 1 119 ? -1.388 -16.985 5.622 1.00 98.25 119 ARG A CA 1
ATOM 916 C C . ARG A 1 119 ? -0.755 -16.878 7.009 1.00 98.25 119 ARG A C 1
ATOM 918 O O . ARG A 1 119 ? -1.484 -16.955 7.998 1.00 98.25 119 ARG A O 1
ATOM 925 N N . ALA A 1 120 ? 0.551 -16.633 7.095 1.00 98.12 120 ALA A N 1
ATOM 926 C CA . ALA A 1 120 ? 1.254 -16.453 8.361 1.00 98.12 120 ALA A CA 1
ATOM 927 C C . ALA A 1 120 ? 0.748 -15.224 9.138 1.00 98.12 120 ALA A C 1
ATOM 929 O O . ALA A 1 120 ? 0.409 -15.349 10.316 1.00 98.12 120 ALA A O 1
ATOM 930 N N . TYR A 1 121 ? 0.597 -14.063 8.485 1.00 97.94 121 TYR A N 1
ATOM 931 C CA . TYR A 1 121 ? 0.026 -12.867 9.129 1.00 97.94 121 TYR A CA 1
ATOM 932 C C . TYR A 1 121 ? -1.434 -13.072 9.548 1.00 97.94 121 TYR A C 1
ATOM 934 O O . TYR A 1 121 ? -1.837 -12.628 10.625 1.00 97.94 121 TYR A O 1
ATOM 942 N N . ARG A 1 122 ? -2.230 -13.788 8.743 1.00 97.31 122 ARG A N 1
ATOM 943 C CA . ARG A 1 122 ? -3.603 -14.154 9.116 1.00 97.31 122 ARG A CA 1
ATOM 944 C C . ARG A 1 122 ? -3.622 -15.037 10.361 1.00 97.31 122 ARG A C 1
ATOM 946 O O . ARG A 1 122 ? -4.406 -14.775 11.266 1.00 97.31 122 ARG A O 1
ATOM 953 N N . HIS A 1 123 ? -2.764 -16.050 10.429 1.00 97.75 123 HIS A N 1
ATOM 954 C CA . HIS A 1 123 ? -2.658 -16.907 11.605 1.00 97.75 123 HIS A CA 1
ATOM 955 C C . HIS A 1 123 ? -2.192 -16.121 12.840 1.00 97.75 123 HIS A C 1
ATOM 957 O O . HIS A 1 123 ? -2.759 -16.281 13.919 1.00 97.75 123 HIS A O 1
ATOM 963 N N . TYR A 1 124 ? -1.214 -15.224 12.686 1.00 96.81 124 TYR A N 1
ATOM 964 C CA . TYR A 1 124 ? -0.764 -14.332 13.755 1.00 96.81 124 TYR A CA 1
ATOM 965 C C . TYR A 1 124 ? -1.919 -13.491 14.324 1.00 96.81 124 TYR A C 1
ATOM 967 O O . TYR A 1 124 ? -2.144 -13.518 15.536 1.00 96.81 124 TYR A O 1
ATOM 975 N N . LEU A 1 125 ? -2.723 -12.862 13.458 1.00 95.50 125 LEU A N 1
ATOM 976 C CA . LEU A 1 125 ? -3.944 -12.147 13.849 1.00 95.50 125 LEU A CA 1
ATOM 977 C C . LEU A 1 125 ? -4.945 -13.045 14.581 1.00 95.50 125 LEU A C 1
ATOM 979 O O . LEU A 1 125 ? -5.398 -12.710 15.670 1.00 95.50 125 LEU A O 1
ATOM 983 N N . GLN A 1 126 ? -5.274 -14.200 14.000 1.00 95.69 126 GLN A N 1
ATOM 984 C CA . GLN A 1 126 ? -6.270 -15.125 14.551 1.00 95.69 126 GLN A CA 1
ATOM 985 C C . GLN A 1 126 ? -5.845 -15.740 15.886 1.00 95.69 126 GLN A C 1
ATOM 987 O O . GLN A 1 126 ? -6.696 -16.108 16.687 1.00 95.69 126 GLN A O 1
ATOM 992 N N . SER A 1 127 ? -4.540 -15.833 16.139 1.00 96.69 127 SER A N 1
ATOM 993 C CA . SER A 1 127 ? -4.002 -16.327 17.407 1.00 96.69 127 SER A CA 1
ATOM 994 C C . SER A 1 127 ? -4.101 -15.324 18.564 1.00 96.69 127 SER A C 1
ATOM 996 O O . SER A 1 127 ? -3.700 -15.657 19.673 1.00 96.69 127 SER A O 1
ATOM 998 N N . GLY A 1 128 ? -4.579 -14.095 18.323 1.00 94.25 128 GLY A N 1
ATOM 999 C CA . GLY A 1 128 ? -4.694 -13.054 19.352 1.00 94.25 128 GLY A CA 1
ATOM 1000 C C . GLY A 1 128 ? -3.351 -12.493 19.835 1.00 94.25 128 GLY A C 1
ATOM 1001 O O . GLY A 1 128 ? -3.303 -11.806 20.848 1.00 94.25 128 GLY A O 1
ATOM 1002 N N . ARG A 1 129 ? -2.253 -12.781 19.124 1.00 93.38 129 ARG A N 1
ATOM 1003 C CA . ARG A 1 129 ? -0.890 -12.349 19.487 1.00 93.38 129 ARG A CA 1
ATOM 1004 C C . ARG A 1 129 ? -0.494 -10.983 18.918 1.00 93.38 129 ARG A C 1
ATOM 1006 O O . ARG A 1 129 ? 0.610 -10.522 19.203 1.00 93.38 129 ARG A O 1
ATOM 1013 N N . ALA A 1 130 ? -1.338 -10.379 18.082 1.00 95.56 130 ALA A N 1
ATOM 1014 C CA . ALA A 1 130 ? -1.095 -9.053 17.523 1.00 95.56 130 ALA A CA 1
ATOM 1015 C C . ALA A 1 130 ? -1.115 -7.995 18.632 1.00 95.56 130 ALA A C 1
ATOM 1017 O O . ALA A 1 130 ? -2.039 -7.967 19.446 1.00 95.56 130 ALA A O 1
ATOM 1018 N N . SER A 1 131 ? -0.093 -7.140 18.671 1.00 95.06 131 SER A N 1
ATOM 1019 C CA . SER A 1 131 ? -0.041 -6.042 19.637 1.00 95.06 131 SER A CA 1
ATOM 1020 C C . SER A 1 131 ? -1.072 -4.960 19.301 1.00 95.06 131 SER A C 1
ATOM 1022 O O . SER A 1 131 ? -1.570 -4.875 18.178 1.00 95.06 131 SER A O 1
ATOM 1024 N N . LEU A 1 132 ? -1.370 -4.083 20.262 1.00 93.75 132 LEU A N 1
ATOM 1025 C CA . LEU A 1 132 ? -2.223 -2.921 20.002 1.00 93.75 132 LEU A CA 1
ATOM 1026 C C . LEU A 1 132 ? -1.633 -2.023 18.899 1.00 93.75 132 LEU A C 1
ATOM 1028 O O . LEU A 1 132 ? -2.361 -1.575 18.018 1.00 93.75 132 LEU A O 1
ATOM 1032 N N . GLU A 1 133 ? -0.314 -1.816 18.919 1.00 93.56 133 GLU A N 1
ATOM 1033 C CA . GLU A 1 133 ? 0.420 -1.040 17.912 1.00 93.56 133 GLU A CA 1
ATOM 1034 C C . GLU A 1 133 ? 0.264 -1.629 16.502 1.00 93.56 133 GLU A C 1
ATOM 1036 O O . GLU A 1 133 ? 0.043 -0.900 15.535 1.00 93.56 133 GLU A O 1
ATOM 1041 N N . ASP A 1 134 ? 0.301 -2.959 16.379 1.00 96.06 134 ASP A N 1
ATOM 1042 C CA . ASP A 1 134 ? 0.114 -3.650 15.103 1.00 96.06 134 ASP A CA 1
ATOM 1043 C C . ASP A 1 134 ? -1.276 -3.405 14.496 1.00 96.06 134 ASP A C 1
ATOM 1045 O O . ASP A 1 134 ? -1.424 -3.384 13.268 1.00 96.06 134 ASP A O 1
ATOM 1049 N N . LEU A 1 135 ? -2.285 -3.210 15.349 1.00 95.94 135 LEU A N 1
ATOM 1050 C CA . LEU A 1 135 ? -3.700 -3.111 14.986 1.00 95.94 135 LEU A CA 1
ATOM 1051 C C . LEU A 1 135 ? -4.210 -1.672 14.861 1.00 95.94 135 LEU A C 1
ATOM 1053 O O . LEU A 1 135 ? -5.283 -1.450 14.295 1.00 95.94 135 LEU A O 1
ATOM 1057 N N . MET A 1 136 ? -3.465 -0.705 15.389 1.00 95.69 136 MET A N 1
ATOM 1058 C CA . MET A 1 136 ? -3.877 0.688 15.482 1.00 95.69 136 MET A CA 1
ATOM 1059 C C . MET A 1 136 ? -4.088 1.323 14.101 1.00 95.69 136 MET A C 1
ATOM 1061 O O . MET A 1 136 ? -3.244 1.235 13.208 1.00 95.69 136 MET A O 1
ATOM 1065 N N . ILE A 1 137 ? -5.223 2.002 13.933 1.00 95.62 137 ILE A N 1
ATOM 1066 C CA . ILE A 1 137 ? -5.581 2.767 12.737 1.00 95.62 137 ILE A CA 1
ATOM 1067 C C . ILE A 1 137 ? -5.466 4.255 13.055 1.00 95.62 137 ILE A C 1
ATOM 1069 O O . ILE A 1 137 ? -6.145 4.750 13.953 1.00 95.62 137 ILE A O 1
ATOM 1073 N N . ALA A 1 138 ? -4.663 4.974 12.272 1.00 93.75 138 ALA A N 1
ATOM 1074 C CA . ALA A 1 138 ? -4.548 6.426 12.346 1.00 93.75 138 ALA A CA 1
ATOM 1075 C C . ALA A 1 138 ? -5.552 7.104 11.400 1.00 93.75 138 ALA A C 1
ATOM 1077 O O . ALA A 1 138 ? -5.615 6.793 10.208 1.00 93.75 138 ALA A O 1
ATOM 1078 N N . LYS A 1 139 ? -6.347 8.052 11.896 1.00 92.00 139 LYS A N 1
ATOM 1079 C CA . LYS A 1 139 ? -7.253 8.856 11.064 1.00 92.00 139 LYS A CA 1
ATOM 1080 C C . LYS A 1 139 ? -7.225 10.314 11.472 1.00 92.00 139 LYS A C 1
ATOM 1082 O O . LYS A 1 139 ? -7.489 10.640 12.623 1.00 92.00 139 LYS A O 1
ATOM 1087 N N . SER A 1 140 ? -7.008 11.187 10.494 1.00 89.62 140 SER A N 1
ATOM 1088 C CA . SER A 1 140 ? -7.186 12.621 10.687 1.00 89.62 140 SER A CA 1
ATOM 1089 C C . SER A 1 140 ? -8.672 12.963 10.748 1.00 89.62 140 SER A C 1
ATOM 1091 O O . SER A 1 140 ? -9.452 12.561 9.878 1.00 89.62 140 SER A O 1
ATOM 1093 N N . ILE A 1 141 ? -9.076 13.708 11.770 1.00 86.50 141 ILE A N 1
ATOM 1094 C CA . ILE A 1 141 ? -10.442 14.213 11.884 1.00 86.50 141 ILE A CA 1
ATOM 1095 C C . ILE A 1 141 ? -10.596 15.467 11.024 1.00 86.50 141 ILE A C 1
ATOM 1097 O O . ILE A 1 141 ? -9.936 16.473 11.233 1.00 86.50 141 ILE A O 1
ATOM 1101 N N . SER A 1 142 ? -11.482 15.435 10.030 1.00 79.75 142 SER A N 1
ATOM 1102 C CA . SER A 1 142 ? -11.676 16.564 9.100 1.00 79.75 142 SER A CA 1
ATOM 1103 C C . SER A 1 142 ? -12.662 17.624 9.603 1.00 79.75 142 SER A C 1
ATOM 1105 O O . SER A 1 142 ? -12.864 18.647 8.955 1.00 79.75 142 SER A O 1
ATOM 1107 N N . ARG A 1 143 ? -13.379 17.326 10.688 1.00 76.38 143 ARG A N 1
ATOM 1108 C CA . ARG A 1 143 ? -14.457 18.140 11.260 1.00 76.38 143 ARG A CA 1
ATOM 1109 C C . ARG A 1 143 ? -14.494 17.931 12.764 1.00 76.38 143 ARG A C 1
ATOM 1111 O O . ARG A 1 143 ? -14.026 16.898 13.248 1.00 76.38 143 ARG A O 1
ATOM 1118 N N . GLU A 1 144 ? -15.117 18.865 13.472 1.00 72.75 144 GLU A N 1
ATOM 1119 C CA . GLU A 1 144 ? -15.406 18.684 14.890 1.00 72.75 144 GLU A CA 1
ATOM 1120 C C . GLU A 1 144 ? -16.221 17.401 15.121 1.00 72.75 144 GLU A C 1
ATOM 1122 O O . GLU A 1 144 ? -17.151 17.122 14.353 1.00 72.75 144 GLU A O 1
ATOM 1127 N N . PRO A 1 145 ? -15.942 16.625 16.185 1.00 68.19 145 PRO A N 1
ATOM 1128 C CA . PRO A 1 145 ? -16.615 15.345 16.407 1.00 68.19 145 PRO A CA 1
ATOM 1129 C C . PRO A 1 145 ? -18.147 15.462 16.523 1.00 68.19 145 PRO A C 1
ATOM 1131 O O . PRO A 1 145 ? -18.874 14.545 16.149 1.00 68.19 145 PRO A O 1
ATOM 1134 N N . ARG A 1 146 ? -18.656 16.616 16.978 1.00 68.19 146 ARG A N 1
ATOM 1135 C CA . ARG A 1 146 ? -20.099 16.905 17.072 1.00 68.19 146 ARG A CA 1
ATOM 1136 C C . ARG A 1 146 ? -20.766 17.176 15.717 1.00 68.19 146 ARG A C 1
ATOM 1138 O O . ARG A 1 146 ? -21.983 17.085 15.615 1.00 68.19 146 ARG A O 1
ATOM 1145 N N . ALA A 1 147 ? -19.991 17.481 14.676 1.00 72.62 147 ALA A N 1
ATOM 1146 C CA . ALA A 1 147 ? -20.491 17.785 13.336 1.00 72.62 147 ALA A CA 1
ATOM 1147 C C . ALA A 1 147 ? -20.636 16.541 12.433 1.00 72.62 147 ALA A C 1
ATOM 1149 O O . ALA A 1 147 ? -21.115 16.652 11.297 1.00 72.62 147 ALA A O 1
ATOM 1150 N N . TYR A 1 148 ? -20.232 15.349 12.894 1.00 68.25 148 TYR A N 1
ATOM 1151 C CA . TYR A 1 148 ? -20.417 14.112 12.132 1.00 68.25 148 TYR A CA 1
ATOM 1152 C C . TYR A 1 148 ? -21.879 13.657 12.185 1.00 68.25 148 TYR A C 1
ATOM 1154 O O . TYR A 1 148 ? -22.381 13.235 13.221 1.00 68.25 148 TYR A O 1
ATOM 1162 N N . ARG A 1 149 ? -22.556 13.692 11.031 1.00 66.69 149 ARG A N 1
ATOM 1163 C CA . ARG A 1 149 ? -23.940 13.200 10.883 1.00 66.69 149 ARG A CA 1
ATOM 1164 C C . ARG A 1 149 ? -24.042 11.672 10.811 1.00 66.69 149 ARG A C 1
ATOM 1166 O O . ARG A 1 149 ? -25.089 11.116 11.115 1.00 66.69 149 ARG A O 1
ATOM 1173 N N . HIS A 1 150 ? -22.964 10.996 10.411 1.00 74.75 150 HIS A N 1
ATOM 1174 C CA . HIS A 1 150 ? -22.907 9.539 10.279 1.00 74.75 150 HIS A CA 1
ATOM 1175 C C . HIS A 1 150 ? -21.968 8.935 11.325 1.00 74.75 150 HIS A C 1
ATOM 1177 O O . HIS A 1 150 ? -20.867 9.442 11.541 1.00 74.75 150 HIS A O 1
ATOM 1183 N N . ARG A 1 151 ? -22.379 7.810 11.925 1.00 78.00 151 ARG A N 1
ATOM 1184 C CA . ARG A 1 151 ? -21.586 7.043 12.901 1.00 78.00 151 ARG A CA 1
ATOM 1185 C C . ARG A 1 151 ? -20.518 6.196 12.202 1.00 78.00 151 ARG A C 1
ATOM 1187 O O . ARG A 1 151 ? -20.589 4.971 12.187 1.00 78.00 151 ARG A O 1
ATOM 1194 N N . THR A 1 152 ? -19.550 6.855 11.570 1.00 88.00 152 THR A N 1
ATOM 1195 C CA . THR A 1 152 ? -18.349 6.186 11.052 1.00 88.00 152 THR A CA 1
ATOM 1196 C C . THR A 1 152 ? -17.466 5.721 12.213 1.00 88.00 152 THR A C 1
ATOM 1198 O O . THR A 1 152 ? -17.543 6.279 13.305 1.00 88.00 152 THR A O 1
ATOM 1201 N N . MET A 1 153 ? -16.587 4.741 11.979 1.00 90.56 153 MET A N 1
ATOM 1202 C CA . MET A 1 153 ? -15.627 4.271 12.993 1.00 90.56 153 MET A CA 1
ATOM 1203 C C . MET A 1 153 ? -14.791 5.420 13.577 1.00 90.56 153 MET A C 1
ATOM 1205 O O . MET A 1 153 ? -14.654 5.541 14.790 1.00 90.56 153 MET A O 1
ATOM 1209 N N . THR A 1 154 ? -14.330 6.336 12.720 1.00 90.50 154 THR A N 1
ATOM 1210 C CA . THR A 1 154 ? -13.627 7.559 13.137 1.00 90.50 154 THR A CA 1
ATOM 1211 C C . THR A 1 154 ? -14.495 8.460 14.017 1.00 90.50 154 THR A C 1
ATOM 1213 O O . THR A 1 154 ? -14.010 8.966 15.023 1.00 90.50 154 THR A O 1
ATOM 1216 N N . ALA A 1 155 ? -15.775 8.654 13.681 1.00 89.44 155 ALA A N 1
ATOM 1217 C CA . ALA A 1 155 ? -16.676 9.483 14.483 1.00 89.44 155 ALA A CA 1
ATOM 1218 C C . ALA A 1 155 ? -16.986 8.849 15.849 1.00 89.44 155 ALA A C 1
ATOM 1220 O O . ALA A 1 155 ? -17.081 9.560 16.847 1.00 89.44 155 ALA A O 1
ATOM 1221 N N . ILE A 1 156 ? -17.115 7.518 15.908 1.00 91.31 156 ILE A N 1
ATOM 1222 C CA . ILE A 1 156 ? -17.327 6.784 17.162 1.00 91.31 156 ILE A CA 1
ATOM 1223 C C . ILE A 1 156 ? -16.109 6.952 18.079 1.00 91.31 156 ILE A C 1
ATOM 1225 O O . ILE A 1 156 ? -16.283 7.361 19.226 1.00 91.31 156 ILE A O 1
ATOM 1229 N N . ALA A 1 157 ? -14.897 6.730 17.559 1.00 92.50 157 ALA A N 1
ATOM 1230 C CA . ALA A 1 157 ? -13.654 6.902 18.314 1.00 92.50 157 ALA A CA 1
ATOM 1231 C C . ALA A 1 157 ? -13.455 8.355 18.784 1.00 92.50 157 ALA A C 1
ATOM 1233 O O . ALA A 1 157 ? -13.146 8.601 19.947 1.00 92.50 157 ALA A O 1
ATOM 1234 N N . ALA A 1 158 ? -13.714 9.341 17.919 1.00 90.69 158 ALA A N 1
ATOM 1235 C CA . ALA A 1 158 ? -13.650 10.753 18.299 1.00 90.69 158 ALA A CA 1
ATOM 1236 C C . ALA A 1 158 ? -14.667 11.104 19.402 1.00 90.69 158 ALA A C 1
ATOM 1238 O O . ALA A 1 158 ? -14.367 11.864 20.321 1.00 90.69 158 ALA A O 1
ATOM 1239 N N . GLY A 1 159 ? -15.876 10.539 19.332 1.00 89.44 159 GLY A N 1
ATOM 1240 C CA . GLY A 1 159 ? -16.899 10.708 20.361 1.00 89.44 159 GLY A CA 1
ATOM 1241 C C . GLY A 1 159 ? -16.526 10.058 21.696 1.00 89.44 159 GLY A C 1
ATOM 1242 O O . GLY A 1 159 ? -16.888 10.590 22.743 1.00 89.44 159 GLY A O 1
ATOM 1243 N N . GLU A 1 160 ? -15.810 8.934 21.676 1.00 91.12 160 GLU A N 1
ATOM 1244 C CA . GLU A 1 160 ? -15.252 8.303 22.877 1.00 91.12 160 GLU A CA 1
ATOM 1245 C C . GLU A 1 160 ? -14.218 9.209 23.555 1.00 91.12 160 GLU A C 1
ATOM 1247 O O . GLU A 1 160 ? -14.368 9.506 24.738 1.00 91.12 160 GLU A O 1
ATOM 1252 N N . LEU A 1 161 ? -13.258 9.745 22.793 1.00 90.69 161 LEU A N 1
ATOM 1253 C CA . LEU A 1 161 ? -12.253 10.694 23.290 1.00 90.69 161 LEU A CA 1
ATOM 1254 C C . LEU A 1 161 ? -12.892 11.956 23.895 1.00 90.69 161 LEU A C 1
ATOM 1256 O O . LEU A 1 161 ? -12.513 12.381 24.985 1.00 90.69 161 LEU A O 1
ATOM 1260 N N . LEU A 1 162 ? -13.926 12.516 23.253 1.00 88.75 162 LEU A N 1
ATOM 1261 C CA . LEU A 1 162 ? -14.669 13.652 23.815 1.00 88.75 162 LEU A CA 1
ATOM 1262 C C . LEU A 1 162 ? -15.341 13.321 25.156 1.00 88.75 162 LEU A C 1
ATOM 1264 O O . LEU A 1 162 ? -15.353 14.163 26.052 1.00 88.75 162 LEU A O 1
ATOM 1268 N N . ARG A 1 163 ? -15.922 12.120 25.306 1.00 88.62 163 ARG A N 1
ATOM 1269 C CA . ARG A 1 163 ? -16.527 11.683 26.580 1.00 88.62 163 ARG A CA 1
ATOM 1270 C C . ARG A 1 163 ? -15.481 11.510 27.679 1.00 88.62 163 ARG A C 1
ATOM 1272 O O . ARG A 1 163 ? -15.804 11.709 28.843 1.00 88.62 163 ARG A O 1
ATOM 1279 N N . GLN A 1 164 ? -14.244 11.194 27.303 1.00 89.69 164 GLN A N 1
ATOM 1280 C CA . GLN A 1 164 ? -13.086 11.146 28.197 1.00 89.69 164 GLN A CA 1
ATOM 1281 C C . GLN A 1 164 ? -12.488 12.539 28.483 1.00 89.69 164 GLN A C 1
ATOM 1283 O O . GLN A 1 164 ? -11.510 12.646 29.215 1.00 89.69 164 GLN A O 1
ATOM 1288 N N . GLY A 1 165 ? -13.066 13.615 27.936 1.00 88.06 165 GLY A N 1
ATOM 1289 C CA . GLY A 1 165 ? -12.623 14.992 28.170 1.00 88.06 165 GLY A CA 1
ATOM 1290 C C . GLY A 1 165 ? -11.478 15.463 27.268 1.00 88.06 165 GLY A C 1
ATOM 1291 O O . GLY A 1 165 ? -11.013 16.592 27.427 1.00 88.06 165 GLY A O 1
ATOM 1292 N N . VAL A 1 166 ? -11.046 14.649 26.300 1.00 88.69 166 VAL A N 1
ATOM 1293 C CA . VAL A 1 166 ? -10.028 15.040 25.316 1.00 88.69 166 VAL A CA 1
ATOM 1294 C C . VAL A 1 166 ? -10.619 16.090 24.379 1.00 88.69 166 VAL A C 1
ATOM 1296 O O . VAL A 1 166 ? -11.695 15.897 23.811 1.00 88.69 166 VAL A O 1
ATOM 1299 N N . ARG A 1 167 ? -9.926 17.218 24.206 1.00 86.56 167 ARG A N 1
ATOM 1300 C CA . ARG A 1 167 ? -10.305 18.246 23.228 1.00 86.56 167 ARG A CA 1
ATOM 1301 C C . ARG A 1 167 ? -9.692 17.890 21.884 1.00 86.56 167 ARG A C 1
ATOM 1303 O O . ARG A 1 167 ? -8.495 17.662 21.821 1.00 86.56 167 ARG A O 1
ATOM 1310 N N . LEU A 1 168 ? -10.524 17.857 20.847 1.00 86.38 168 LEU A N 1
ATOM 1311 C CA . LEU A 1 168 ? -10.119 17.478 19.499 1.00 86.38 168 LEU A CA 1
ATOM 1312 C C . LEU A 1 168 ? -10.337 18.632 18.518 1.00 86.38 168 LEU A C 1
ATOM 1314 O O . LEU A 1 168 ? -11.412 19.241 18.527 1.00 86.38 168 LEU A O 1
ATOM 1318 N N . GLN A 1 169 ? -9.364 18.885 17.646 1.00 86.50 169 GLN A N 1
ATOM 1319 C CA . GLN A 1 169 ? -9.422 19.908 16.599 1.00 86.50 169 GLN A CA 1
ATOM 1320 C C . GLN A 1 169 ? -9.365 19.299 15.190 1.00 86.50 169 GLN A C 1
ATOM 1322 O O . GLN A 1 169 ? -8.673 18.306 14.963 1.00 86.50 169 GLN A O 1
ATOM 1327 N N . PRO A 1 170 ? -10.059 19.890 14.199 1.00 86.31 170 PRO A N 1
ATOM 1328 C CA . PRO A 1 170 ? -9.909 19.478 12.808 1.00 86.31 170 PRO A CA 1
ATOM 1329 C C . PRO A 1 170 ? -8.436 19.487 12.366 1.00 86.31 170 PRO A C 1
ATOM 1331 O O . PRO A 1 170 ? -7.722 20.459 12.581 1.00 86.31 170 PRO A O 1
ATOM 1334 N N . GLY A 1 171 ? -7.999 18.409 11.721 1.00 86.44 171 GLY A N 1
ATOM 1335 C CA . GLY A 1 171 ? -6.614 18.184 11.305 1.00 86.44 171 GLY A CA 1
ATOM 1336 C C . GLY A 1 171 ? -5.825 17.270 12.245 1.00 86.44 171 GLY A C 1
ATOM 1337 O O . GLY A 1 171 ? -4.874 16.633 11.793 1.00 86.44 171 GLY A O 1
ATOM 1338 N N . GLU A 1 172 ? -6.241 17.121 13.506 1.00 89.62 172 GLU A N 1
ATOM 1339 C CA . GLU A 1 172 ? -5.588 16.202 14.441 1.00 89.62 172 GLU A CA 1
ATOM 1340 C C . GLU A 1 172 ? -5.777 14.742 14.023 1.00 89.62 172 GLU A C 1
ATOM 1342 O O . GLU A 1 172 ? -6.787 14.359 13.424 1.00 89.62 172 GLU A O 1
ATOM 1347 N N . THR A 1 173 ? -4.787 13.911 14.344 1.00 91.38 173 THR A N 1
ATOM 1348 C CA . THR A 1 173 ? -4.834 12.472 14.082 1.00 91.38 173 THR A CA 1
ATOM 1349 C C . THR A 1 173 ? -5.251 11.744 15.343 1.00 91.38 173 THR A C 1
ATOM 1351 O O . THR A 1 173 ? -4.580 11.829 16.365 1.00 91.38 173 THR A O 1
ATOM 1354 N N . ILE A 1 17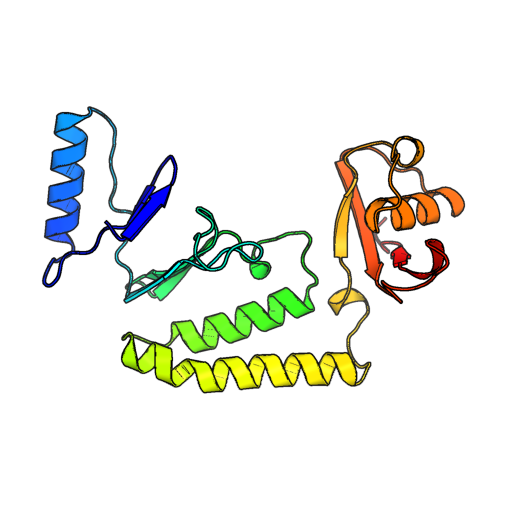4 ? -6.346 10.996 15.250 1.00 92.44 174 ILE A N 1
ATOM 1355 C CA . ILE A 1 174 ? -6.767 10.077 16.300 1.00 92.44 174 ILE A CA 1
ATOM 1356 C C . ILE A 1 174 ? -6.370 8.656 15.937 1.00 92.44 174 ILE A C 1
ATOM 1358 O O . ILE A 1 174 ? -6.310 8.280 14.760 1.00 92.44 174 ILE A O 1
ATOM 1362 N N . HIS A 1 175 ? -6.177 7.857 16.973 1.00 94.44 175 HIS A N 1
ATOM 1363 C CA . HIS A 1 175 ? -5.867 6.450 16.855 1.00 94.44 175 HIS A CA 1
ATOM 1364 C C . HIS A 1 175 ? -6.996 5.621 17.445 1.00 94.44 175 HIS A C 1
ATOM 1366 O O . HIS A 1 175 ? -7.572 5.966 18.476 1.00 94.44 175 HIS A O 1
ATOM 1372 N N . TYR A 1 176 ? -7.345 4.530 16.778 1.00 95.06 176 TYR A N 1
ATOM 1373 C CA . TYR A 1 176 ? -8.335 3.594 17.290 1.00 95.06 176 TYR A CA 1
ATOM 1374 C C . TYR A 1 176 ? -8.070 2.186 16.782 1.00 95.06 176 TYR A C 1
ATOM 1376 O O . TYR A 1 176 ? -7.373 1.978 15.788 1.00 95.06 176 TYR A O 1
ATOM 1384 N N . VAL A 1 177 ? -8.681 1.220 17.453 1.00 95.94 177 VAL A N 1
ATOM 1385 C CA . VAL A 1 177 ? -8.773 -0.165 16.998 1.00 95.94 177 VAL A CA 1
ATOM 1386 C C . VAL A 1 177 ? -10.226 -0.552 16.791 1.00 95.94 177 VAL A C 1
ATOM 1388 O O . VAL A 1 177 ? -11.124 -0.029 17.449 1.00 95.94 177 VAL A O 1
ATOM 1391 N N . ILE A 1 178 ? -10.455 -1.459 15.846 1.00 95.19 178 ILE A N 1
ATOM 1392 C CA . ILE A 1 178 ? -11.769 -2.054 15.609 1.00 95.19 178 ILE A CA 1
ATOM 1393 C C . ILE A 1 178 ? -11.875 -3.288 16.501 1.00 95.19 178 ILE A C 1
ATOM 1395 O O . ILE A 1 178 ? -11.075 -4.211 16.365 1.00 95.19 178 ILE A O 1
ATOM 1399 N N . THR A 1 179 ? -12.849 -3.290 17.403 1.00 93.50 179 THR A N 1
ATOM 1400 C CA . THR A 1 179 ? -13.103 -4.382 18.352 1.00 93.50 179 THR A CA 1
ATOM 1401 C C . THR A 1 179 ? -14.128 -5.362 17.797 1.00 93.50 179 THR A C 1
ATOM 1403 O O . THR A 1 179 ? -13.846 -6.551 17.696 1.00 93.50 179 THR A O 1
ATOM 1406 N N . ASP A 1 180 ? -15.281 -4.856 17.359 1.00 93.06 180 ASP A N 1
ATOM 1407 C CA . ASP A 1 180 ? -16.315 -5.640 16.680 1.00 93.06 180 ASP A CA 1
ATOM 1408 C C . ASP A 1 180 ? -17.050 -4.768 15.656 1.00 93.06 180 ASP A C 1
ATOM 1410 O O . ASP A 1 180 ? -18.008 -4.066 15.966 1.00 93.06 180 ASP A O 1
ATOM 1414 N N . ALA A 1 181 ? -16.623 -4.820 14.393 1.00 91.69 181 ALA A N 1
ATOM 1415 C CA . ALA A 1 181 ? -17.206 -3.992 13.338 1.00 91.69 181 ALA A CA 1
ATOM 1416 C C . ALA A 1 181 ? -18.729 -4.178 13.160 1.00 91.69 181 ALA A C 1
ATOM 1418 O O . ALA A 1 181 ? -19.386 -3.270 12.641 1.00 91.69 181 ALA A O 1
ATOM 1419 N N . ALA A 1 182 ? -19.274 -5.329 13.567 1.00 91.88 182 ALA A N 1
ATOM 1420 C CA . ALA A 1 182 ? -20.676 -5.695 13.410 1.00 91.88 182 ALA A CA 1
ATOM 1421 C C . ALA A 1 182 ? -21.516 -5.453 14.676 1.00 91.88 182 ALA A C 1
ATOM 1423 O O . ALA A 1 182 ? -22.726 -5.688 14.633 1.00 91.88 182 ALA A O 1
ATOM 1424 N N . ALA A 1 183 ? -20.921 -4.950 15.765 1.00 92.25 183 ALA A N 1
ATOM 1425 C CA . ALA A 1 183 ? -21.624 -4.773 17.031 1.00 92.25 183 ALA A CA 1
ATOM 1426 C C . ALA A 1 183 ? -22.924 -3.953 16.852 1.00 92.25 183 ALA A C 1
ATOM 1428 O O . ALA A 1 183 ? -22.918 -2.922 16.157 1.00 92.25 183 ALA A O 1
ATOM 1429 N N . PRO A 1 184 ? -24.050 -4.364 17.471 1.00 89.94 184 PRO A N 1
ATOM 1430 C CA . PRO A 1 184 ? -25.313 -3.631 17.373 1.00 89.94 184 PRO A CA 1
ATOM 1431 C C . PRO A 1 184 ? -25.187 -2.202 17.906 1.00 89.94 184 PRO A C 1
ATOM 1433 O O . PRO A 1 184 ? -25.628 -1.247 17.262 1.00 89.94 184 PRO A O 1
ATOM 1436 N N . LEU A 1 185 ? -24.519 -2.054 19.052 1.00 89.38 185 LEU A N 1
ATOM 1437 C CA . LEU A 1 185 ? -24.182 -0.762 19.627 1.00 89.38 185 LEU A CA 1
ATOM 1438 C C . LEU A 1 185 ? -22.953 -0.198 18.920 1.00 89.38 185 LEU A C 1
ATOM 1440 O O . LEU A 1 185 ? -21.899 -0.824 18.853 1.00 89.38 185 LEU A O 1
ATOM 1444 N N . ALA A 1 186 ? -23.094 1.013 18.381 1.00 87.12 186 ALA A N 1
ATOM 1445 C CA . ALA A 1 186 ? -22.015 1.665 17.650 1.00 87.12 186 ALA A CA 1
ATOM 1446 C C . ALA A 1 186 ? -20.776 1.875 18.531 1.00 87.12 186 ALA A C 1
ATOM 1448 O O . ALA A 1 186 ? -19.664 1.728 18.036 1.00 87.12 186 ALA A O 1
ATOM 1449 N N . GLU A 1 187 ? -20.960 2.185 19.819 1.00 87.12 187 GLU A N 1
ATOM 1450 C CA . GLU A 1 187 ? -19.847 2.339 20.757 1.00 87.12 187 GLU A CA 1
ATOM 1451 C C . GLU A 1 187 ? -18.993 1.085 20.909 1.00 87.12 187 GLU A C 1
ATOM 1453 O O . GLU A 1 187 ? -17.807 1.243 21.127 1.00 87.12 187 GLU A O 1
ATOM 1458 N N . ASP A 1 188 ? -19.511 -0.128 20.723 1.00 90.62 188 ASP A N 1
ATOM 1459 C CA . ASP A 1 188 ? -18.728 -1.363 20.890 1.00 90.62 188 ASP A CA 1
ATOM 1460 C C . ASP A 1 188 ? -17.896 -1.741 19.666 1.00 90.62 188 ASP A C 1
ATOM 1462 O O . ASP A 1 188 ? -17.113 -2.692 19.706 1.00 90.62 188 ASP A O 1
ATOM 1466 N N . ARG A 1 189 ? -18.022 -0.977 18.578 1.00 93.25 189 ARG A N 1
ATOM 1467 C CA . ARG A 1 189 ? -17.337 -1.282 17.320 1.00 93.25 189 ARG A CA 1
ATOM 1468 C C . ARG A 1 189 ? -15.873 -0.897 17.310 1.00 93.25 189 ARG A C 1
ATOM 1470 O O . ARG A 1 189 ? -15.087 -1.503 16.580 1.00 93.25 189 ARG A O 1
ATOM 1477 N N . VAL A 1 190 ? -15.522 0.129 18.076 1.00 94.69 190 VAL A N 1
ATOM 1478 C CA . VAL A 1 190 ? -14.165 0.661 18.145 1.00 94.69 190 VAL A CA 1
ATOM 1479 C C . VAL A 1 190 ? -13.805 1.055 19.563 1.00 94.69 190 VAL A C 1
ATOM 1481 O O . VAL A 1 190 ? -14.669 1.366 20.383 1.00 94.69 190 VAL A O 1
ATOM 1484 N N . ARG A 1 191 ? -12.503 1.089 19.823 1.00 94.50 191 ARG A N 1
ATOM 1485 C CA . ARG A 1 191 ? -11.931 1.718 21.009 1.00 94.50 191 ARG A CA 1
ATOM 1486 C C . ARG A 1 191 ? -10.884 2.720 20.568 1.00 94.50 191 ARG A C 1
ATOM 1488 O O . ARG A 1 191 ? -9.983 2.373 19.798 1.00 94.50 191 ARG A O 1
ATOM 1495 N N . ALA A 1 192 ? -11.024 3.958 21.019 1.00 93.06 192 ALA A N 1
ATOM 1496 C CA . ALA A 1 192 ? -9.980 4.953 20.877 1.00 93.06 192 ALA A CA 1
ATOM 1497 C C . ALA A 1 192 ? -8.734 4.486 21.635 1.00 93.06 192 ALA A C 1
ATOM 1499 O O . ALA A 1 192 ? -8.809 4.003 22.764 1.00 93.06 192 ALA A O 1
ATOM 1500 N N . VAL A 1 193 ? -7.582 4.624 20.996 1.00 89.62 193 VAL A N 1
ATOM 1501 C CA . VAL A 1 193 ? -6.295 4.404 21.639 1.00 89.62 193 VAL A CA 1
ATOM 1502 C C . VAL A 1 193 ? -5.825 5.774 22.084 1.00 89.62 193 VAL A C 1
ATOM 1504 O O . VAL A 1 193 ? -5.539 6.630 21.246 1.00 89.62 193 VAL A O 1
ATOM 1507 N N . ALA A 1 194 ? -5.793 5.997 23.398 1.00 69.75 194 ALA A N 1
ATOM 1508 C CA . ALA A 1 194 ? -5.112 7.158 23.941 1.00 69.75 194 ALA A CA 1
ATOM 1509 C C . ALA A 1 194 ? -3.646 7.052 23.514 1.00 69.75 194 ALA A C 1
ATOM 1511 O O . ALA A 1 194 ? -2.947 6.115 23.902 1.00 69.75 194 ALA A O 1
ATOM 1512 N N . THR A 1 195 ? -3.196 7.965 22.663 1.00 55.25 195 THR A N 1
ATOM 1513 C CA . THR A 1 195 ? -1.770 8.115 22.409 1.00 55.25 195 THR A CA 1
ATOM 1514 C C . THR A 1 195 ? -1.126 8.529 23.721 1.00 55.25 195 THR A C 1
ATOM 1516 O O . THR A 1 195 ? -1.464 9.573 24.277 1.00 55.25 195 THR A O 1
ATOM 1519 N N . LEU A 1 196 ? -0.224 7.691 24.230 1.00 40.78 196 LEU A N 1
ATOM 1520 C CA . LEU A 1 196 ? 0.746 8.054 25.261 1.00 40.78 196 LEU A CA 1
ATOM 1521 C C . LEU A 1 196 ? 1.787 9.004 24.654 1.00 40.78 196 LEU A C 1
ATOM 1523 O O . LEU A 1 196 ? 2.970 8.722 24.716 1.00 40.78 196 LEU A O 1
ATOM 1527 N N . ASP A 1 197 ? 1.353 10.098 24.042 1.00 34.75 197 ASP A N 1
ATOM 1528 C CA . ASP A 1 197 ? 2.251 11.131 23.546 1.00 34.75 197 ASP A CA 1
ATOM 1529 C C . ASP A 1 197 ? 1.726 12.465 24.074 1.00 34.75 197 ASP A C 1
ATOM 1531 O O . ASP A 1 197 ? 0.740 13.017 23.577 1.00 34.75 197 ASP A O 1
ATOM 1535 N N . GLY A 1 198 ? 2.349 12.892 25.176 1.00 34.03 198 GLY A N 1
ATOM 1536 C CA . GLY A 1 198 ? 2.443 14.297 25.559 1.00 34.03 198 GLY A CA 1
ATOM 1537 C C . GLY A 1 198 ? 3.595 14.970 24.827 1.00 34.03 198 GLY A C 1
ATOM 1538 O O . GLY A 1 198 ? 4.512 14.247 24.376 1.00 34.03 198 GLY A O 1
#

Solvent-accessible surface area (backbone atoms only — not comparable to full-atom values): 11543 Å² total; per-residue (Å²): 114,78,50,66,52,98,91,48,77,43,74,75,58,94,92,62,52,73,67,54,52,49,51,49,27,52,56,48,20,74,72,68,75,44,97,54,77,80,89,76,58,61,52,46,73,46,78,39,55,29,95,89,42,71,90,43,66,39,77,61,25,32,44,28,31,30,72,88,69,54,72,53,76,36,76,46,55,66,79,38,77,55,40,25,47,49,58,27,52,52,47,52,52,34,49,58,53,43,62,69,37,73,42,72,68,48,33,58,64,34,47,63,57,35,50,51,53,51,50,52,54,50,50,43,52,73,67,68,72,60,51,71,72,37,56,33,28,43,44,64,34,87,51,50,60,88,72,56,91,60,90,42,71,69,39,42,24,45,46,51,39,45,75,73,69,51,86,77,58,59,69,44,72,48,38,28,33,75,72,31,86,78,44,88,52,67,72,59,19,39,43,54,48,82,72,95,69,130

Sequence (198 aa):
MLHAIVDSLWVHKPGATGGDYEALARAIAARTTLPIVVEGIYRWIGFLPSRVDPLMPVPNQFVGMFETGESKIRGLEIRRADAPLIVKKAQAEVLRSLGRAQTLVELRAHVAQALEIIRAYRHYLQSGRASLEDLMIAKSISREPRAYRHRTMTAIAAGELLRQGVRLQPGETIHYVITDAAAPLAEDRVRAVATLDG

pLDDT: mean 90.3, std 10.27, range [34.03, 98.44]

Secondary structure (DSSP, 8-state):
--EEETTEEE---TT--HHHHHHHHHHHHHHH-S-------EEEEEEEEPSS-TTSEEEEEEEEEETTSPEEEESSGGG-TTS-HHHHHHHHHHHHHHTT-SSHHHHHHHHHHHHHHHHHHHHHHHTT---HHHH-EEEE--S-GGG--S--HHHHHHHHHHHTT----TTPEEEEEES-TT-SSGGGGEEEE-----

Foldseek 3Di:
DPADDPQDDDDDDPPDDPVNVVVVQVVVCVVPVDRGDDPAAFLDKDQAADPVDNVHGDRFAMWTAGPVLDIDGGPDLLPDLFHFQLSVVLVVVLCVQLSVDSHPVSSVVSVVVSVVSVVVSVVCVVVVVQDPSRQKGKDFAQDQLVPDPDLDQVSLQNVQCVVVVHDDDGGDIWIKGQQCCPDPDSNRGIYTDPPPDD

Nearest PDB structures (foldseek):
  4ail-assembly1_C  TM=8.212E-01  e=5.137E-09  Pyrococcus furiosus
  2xhb-assembly1_A  TM=7.302E-01  e=1.199E-09  Thermococcus gorgonarius
  4flx-assembly1_A  TM=7.201E-01  e=9.917E-10  Pyrococcus abyssi GE5
  5h12-assembly1_A  TM=6.775E-01  e=4.249E-09  Pyrococcus
  7b0h-assembly1_F  TM=7.005E-01  e=1.506E-08  Thermococcus gorgonarius

Mean predicted aligned error: 5.89 Å